Protein AF-A0A958BC43-F1 (afdb_monomer_lite)

Sequence (294 aa):
MRIREICFQDFRSFRGRQVVSFVDPTTGDVRPVSVIVGSDDAAKRTVLEAIDALLSYAIDPRHPRPLVEEAHDAGWIQMGLELTPADLEQFHRMAGALAERPRTRVLRIEVGRRGVAPLSPVQEWSTLLSCLAPGAGEGEYFTNAGALSSQLYTAVARMRRGADLHGGLLYFPGARHHALTGTDPDEVERDWIVRATVAAEAAAALEHSGTSLAGLRLLHEPALAARPGAVIAIEDPAIFELPDRDAEAPALERLREIVREWDAQLIVAAHSAAVLPAFREEERIVLDRRDPAA

Foldseek 3Di:
DAWAKKWKDQADPDHHIDIFGQAQPVPRHGDQFAEEDEPDLVVLQLVLVLVVQLVVCLQPVPDGDVSLVSQQAGIKMKIKDKDALVQCVQLVVVVVDPDDRDHIFIEMRMGHACVHDDPPPDPPGRYQWYWHHYDDVDDHIDIDHHPCSVSSNVQQVVVLVPDDHAEAEEEERDPVVPPPDDDDLVPPRLGSYHYAYCPVVLLVCLQVPLDLCSLVVSVVSVVVSDAQAYEYEESDVSSQVRPDLVSNLVNVVVVVVVSVVSVYHYYYHDPDPSNVVSDDPSSYGYPPPPPPVD

Secondary structure (DSSP, 8-state):
-EEEEEEEEEETTEEEEEEEE-B-TTT-SBPSEEEEE-S-HHHHHHHHHHHHHHHHHHH-TTS--HHHHHHHHH-EEEEEEEE-HHHHHHHHHHHT--PPPPPPEEEEEEEEETTTS-S-SSSS--EEEEEEEPPTT--SPEEEE-HHHHHHHHHHHHHTTT------EEEE--GGGTTS-PPPGGG----SEEE----HHHHHHHHHH--THHHHHHHHTHHHH--TT-EEEES-GGGT--S-GGGHHHHHHHHHHHHHHTT-EEEEE---TTTGGGS-GGGEEETT---TT-

Radius of gyration: 19.13 Å; chains: 1; bounding box: 44×51×52 Å

Structure (mmCIF, N/CA/C/O backbone):
data_AF-A0A958BC43-F1
#
_entry.id   AF-A0A958BC43-F1
#
loop_
_atom_site.group_PDB
_atom_site.id
_atom_site.type_symbol
_atom_site.label_atom_id
_atom_site.label_alt_id
_atom_site.label_comp_id
_atom_site.label_asym_id
_atom_site.label_entity_id
_atom_site.label_seq_id
_atom_site.pdbx_PDB_ins_code
_atom_site.Cartn_x
_atom_site.Cartn_y
_atom_site.Cartn_z
_atom_site.occupancy
_atom_site.B_iso_or_equiv
_atom_site.auth_seq_id
_atom_site.auth_comp_id
_atom_site.auth_asym_id
_atom_site.auth_atom_id
_atom_site.pdbx_PDB_model_num
ATOM 1 N N . MET A 1 1 ? 5.202 9.731 -2.347 1.00 91.69 1 MET A N 1
ATOM 2 C CA . MET A 1 1 ? 4.397 8.933 -1.405 1.00 91.69 1 MET A CA 1
ATOM 3 C C . MET A 1 1 ? 5.051 7.569 -1.252 1.00 91.69 1 MET A C 1
ATOM 5 O O . MET A 1 1 ? 5.569 7.042 -2.234 1.00 91.69 1 MET A O 1
ATOM 9 N N . ARG A 1 2 ? 5.076 7.004 -0.042 1.00 96.12 2 ARG A N 1
ATOM 10 C CA . ARG A 1 2 ? 5.740 5.726 0.255 1.00 96.12 2 ARG A CA 1
ATOM 11 C C . ARG A 1 2 ? 4.964 4.907 1.283 1.00 96.12 2 ARG A C 1
ATOM 13 O O . ARG A 1 2 ? 4.510 5.453 2.281 1.00 96.12 2 ARG A O 1
ATOM 20 N N . ILE A 1 3 ? 4.851 3.600 1.086 1.00 97.75 3 ILE A N 1
ATOM 21 C CA . ILE A 1 3 ? 4.360 2.661 2.096 1.00 97.75 3 ILE A CA 1
ATOM 22 C C . ILE A 1 3 ? 5.540 2.253 2.977 1.00 97.75 3 ILE A C 1
ATOM 24 O O . ILE A 1 3 ? 6.502 1.665 2.484 1.00 97.75 3 ILE A O 1
ATOM 28 N N . ARG A 1 4 ? 5.472 2.564 4.275 1.00 96.94 4 ARG A N 1
ATOM 29 C CA . ARG A 1 4 ? 6.498 2.178 5.258 1.00 96.94 4 ARG A CA 1
ATOM 30 C C . ARG A 1 4 ? 6.262 0.781 5.797 1.00 96.94 4 ARG A C 1
ATOM 32 O O . ARG A 1 4 ? 7.174 -0.036 5.838 1.00 96.94 4 ARG A O 1
ATOM 39 N N . GLU A 1 5 ? 5.040 0.523 6.233 1.00 96.81 5 GLU A N 1
ATOM 40 C CA . GLU A 1 5 ? 4.681 -0.707 6.925 1.00 96.81 5 GLU A CA 1
ATOM 41 C C . GLU A 1 5 ? 3.198 -1.009 6.756 1.00 96.81 5 GLU A C 1
ATOM 43 O O . GLU A 1 5 ? 2.384 -0.092 6.608 1.00 96.81 5 GLU A O 1
ATOM 48 N N . ILE A 1 6 ? 2.855 -2.292 6.815 1.00 97.50 6 ILE A N 1
ATOM 49 C CA . ILE A 1 6 ? 1.480 -2.761 6.959 1.00 97.50 6 ILE A CA 1
ATOM 50 C C . ILE A 1 6 ? 1.439 -3.709 8.146 1.00 97.50 6 ILE A C 1
ATOM 52 O O . ILE A 1 6 ? 2.227 -4.648 8.239 1.00 97.50 6 ILE A O 1
ATOM 56 N N . CYS A 1 7 ? 0.532 -3.439 9.069 1.00 95.75 7 CYS A N 1
ATOM 57 C CA . CYS A 1 7 ? 0.313 -4.219 10.265 1.00 95.75 7 CYS A CA 1
ATOM 58 C C . CYS A 1 7 ? -1.027 -4.942 10.143 1.00 95.75 7 CYS A C 1
ATOM 60 O O . CYS A 1 7 ? -2.044 -4.321 9.840 1.00 95.75 7 CYS A O 1
ATOM 62 N N . PHE A 1 8 ? -1.014 -6.242 10.406 1.00 95.38 8 PHE A N 1
ATOM 63 C CA . PHE A 1 8 ? -2.190 -7.098 10.454 1.00 95.38 8 PHE A CA 1
ATOM 64 C C . PHE A 1 8 ? -2.362 -7.632 11.872 1.00 95.38 8 PHE A C 1
ATOM 66 O O . PHE A 1 8 ? -1.375 -7.956 12.537 1.00 95.38 8 PHE A O 1
ATOM 73 N N . GLN A 1 9 ? -3.606 -7.756 12.324 1.00 93.88 9 GLN A N 1
ATOM 74 C CA . GLN A 1 9 ? -3.941 -8.476 13.545 1.00 93.88 9 GLN A CA 1
ATOM 75 C C . GLN A 1 9 ? -5.157 -9.361 13.317 1.00 93.88 9 GLN A C 1
ATOM 77 O O . GLN A 1 9 ? -6.241 -8.870 13.002 1.00 93.88 9 GLN A O 1
ATOM 82 N N . ASP A 1 10 ? -4.932 -10.668 13.458 1.00 93.38 10 ASP A N 1
ATOM 83 C CA . ASP A 1 10 ? -5.948 -11.716 13.323 1.00 93.38 10 ASP A CA 1
ATOM 84 C C . ASP A 1 10 ? -6.773 -11.609 12.029 1.00 93.38 10 ASP A C 1
ATOM 86 O O . ASP A 1 10 ? -7.988 -11.799 12.013 1.00 93.38 10 ASP A O 1
ATOM 90 N N . PHE A 1 11 ? -6.090 -11.332 10.915 1.00 94.38 11 PHE A N 1
ATOM 91 C CA . PHE A 1 11 ? -6.695 -11.104 9.607 1.00 94.38 11 PHE A CA 1
ATOM 92 C C . PHE A 1 11 ? -6.173 -12.102 8.564 1.00 94.38 11 PHE A C 1
ATOM 94 O O . PHE A 1 11 ? -4.976 -12.156 8.281 1.00 94.38 11 PHE A O 1
ATOM 101 N N . ARG A 1 12 ? -7.078 -12.890 7.965 1.00 93.75 12 ARG A N 1
ATOM 102 C CA . ARG A 1 12 ? -6.760 -13.946 6.978 1.00 93.75 12 ARG A CA 1
ATOM 103 C C . ARG A 1 12 ? -5.616 -14.869 7.460 1.00 93.75 12 ARG A C 1
ATOM 105 O O . ARG A 1 12 ? -5.756 -15.507 8.506 1.00 93.75 12 ARG A O 1
ATOM 112 N N . SER A 1 13 ? -4.509 -14.961 6.712 1.00 90.00 13 SER A N 1
ATOM 113 C CA . SER A 1 13 ? -3.323 -15.768 7.060 1.00 90.00 13 SER A CA 1
ATOM 114 C C . SER A 1 13 ? -2.486 -15.183 8.207 1.00 90.00 13 SER A C 1
ATOM 116 O O . SER A 1 13 ? -1.655 -15.889 8.7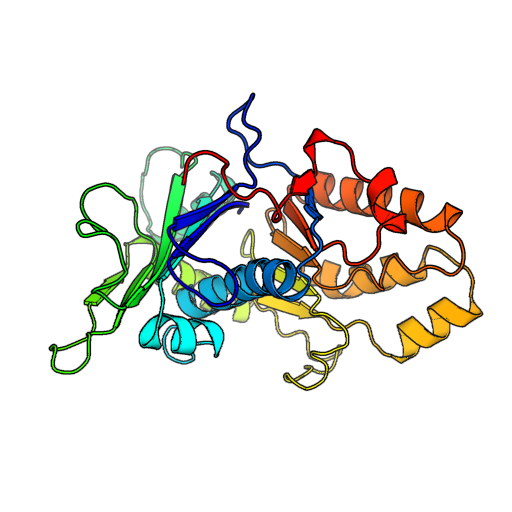78 1.00 90.00 13 SER A O 1
ATOM 118 N N . PHE A 1 14 ? -2.692 -13.917 8.578 1.00 92.19 14 PHE A N 1
ATOM 119 C CA . PHE A 1 14 ? -1.923 -13.243 9.621 1.00 92.19 14 PHE A CA 1
ATOM 120 C C . PHE A 1 14 ? -2.569 -13.468 10.994 1.00 92.19 14 PHE A C 1
ATOM 122 O O . PHE A 1 14 ? -3.609 -12.893 11.312 1.00 92.19 14 PHE A O 1
ATOM 129 N N . ARG A 1 15 ? -1.952 -14.330 11.813 1.00 90.06 15 ARG A N 1
ATOM 130 C CA . ARG A 1 15 ? -2.374 -14.623 13.195 1.00 90.06 15 ARG A CA 1
ATOM 131 C C . ARG A 1 15 ? -1.554 -13.829 14.200 1.00 90.06 15 ARG A C 1
ATOM 133 O O . ARG A 1 15 ? -0.332 -13.728 14.054 1.00 90.06 15 ARG A O 1
ATOM 140 N N . GLY A 1 16 ? -2.223 -13.305 15.227 1.00 90.06 16 GLY A N 1
ATOM 141 C CA . GLY A 1 16 ? -1.626 -12.330 16.130 1.00 90.06 16 GLY A CA 1
ATOM 142 C C . GLY A 1 16 ? -1.212 -11.062 15.383 1.00 90.06 16 GLY A C 1
ATOM 143 O O . GLY A 1 16 ? -1.630 -10.829 14.247 1.00 90.06 16 GLY A O 1
ATOM 144 N N . ARG A 1 17 ? -0.380 -10.237 16.021 1.00 90.81 17 ARG A N 1
ATOM 145 C CA . ARG A 1 17 ? 0.139 -9.013 15.408 1.00 90.81 17 ARG A CA 1
ATOM 146 C C . ARG A 1 17 ? 1.329 -9.333 14.505 1.00 90.81 17 ARG A C 1
ATOM 148 O O . ARG A 1 17 ? 2.357 -9.794 14.987 1.00 90.81 17 ARG A O 1
ATOM 155 N N . GLN A 1 18 ? 1.197 -9.038 13.218 1.00 93.12 18 GLN A N 1
ATOM 156 C CA . GLN A 1 18 ? 2.233 -9.232 12.203 1.00 93.12 18 GLN A CA 1
ATOM 157 C C . GLN A 1 18 ? 2.510 -7.911 11.487 1.00 93.12 18 GLN A C 1
ATOM 159 O O . GLN A 1 18 ? 1.575 -7.197 11.130 1.00 93.12 18 GLN A O 1
ATOM 164 N N . VAL A 1 19 ? 3.785 -7.585 11.264 1.00 94.56 19 VAL A N 1
ATOM 165 C CA . VAL A 1 19 ? 4.197 -6.342 10.594 1.00 94.56 19 VAL A CA 1
ATOM 166 C C . VAL A 1 19 ? 5.024 -6.667 9.358 1.00 94.56 19 VAL A C 1
ATOM 168 O O . VAL A 1 19 ? 6.087 -7.277 9.444 1.00 94.56 19 VAL A O 1
ATOM 171 N N . VAL A 1 20 ? 4.553 -6.203 8.206 1.00 96.81 20 VAL A N 1
ATOM 172 C CA . VAL A 1 20 ? 5.278 -6.228 6.937 1.00 96.81 20 VAL A CA 1
ATOM 173 C C . VAL A 1 20 ? 5.946 -4.868 6.759 1.00 96.81 20 VAL A C 1
ATOM 175 O O . VAL A 1 20 ? 5.270 -3.878 6.491 1.00 96.81 20 VAL A O 1
ATOM 178 N N . SER A 1 21 ? 7.266 -4.807 6.954 1.00 96.69 21 SER A N 1
ATOM 179 C CA . SER A 1 21 ? 8.038 -3.559 6.891 1.00 96.69 21 SER A CA 1
ATOM 180 C C . SER A 1 21 ? 8.803 -3.417 5.575 1.00 96.69 21 SER A C 1
ATOM 182 O O . SER A 1 21 ? 9.640 -4.253 5.224 1.00 96.69 21 SER A O 1
ATOM 184 N N . PHE A 1 22 ? 8.562 -2.303 4.887 1.00 97.62 22 PHE A N 1
ATOM 185 C CA . PHE A 1 22 ? 9.271 -1.872 3.680 1.00 97.62 22 PHE A CA 1
ATOM 186 C C . PHE A 1 22 ? 10.446 -0.940 3.997 1.00 97.62 22 PHE A C 1
ATOM 188 O O . PHE A 1 22 ? 11.036 -0.360 3.091 1.00 97.62 22 PHE A O 1
ATOM 195 N N . VAL A 1 23 ? 10.784 -0.774 5.275 1.00 96.56 23 VAL A N 1
ATOM 196 C CA . VAL A 1 23 ? 11.863 0.099 5.742 1.00 96.56 23 VAL A CA 1
ATOM 197 C C . VAL A 1 23 ? 13.180 -0.672 5.788 1.00 96.56 23 VAL A C 1
ATOM 199 O O . VAL A 1 23 ? 13.227 -1.804 6.279 1.00 96.56 23 VAL A O 1
ATOM 202 N N . ASP A 1 24 ? 14.255 -0.056 5.301 1.00 93.75 24 ASP A N 1
ATOM 203 C CA . ASP A 1 24 ? 15.613 -0.537 5.533 1.00 93.75 24 ASP A CA 1
ATOM 204 C C . ASP A 1 24 ? 15.947 -0.379 7.029 1.00 93.75 24 ASP A C 1
ATOM 206 O O . ASP A 1 24 ? 15.927 0.741 7.545 1.00 93.75 24 ASP A O 1
ATOM 210 N N . PRO A 1 25 ? 16.243 -1.468 7.761 1.00 90.50 25 PRO A N 1
ATOM 211 C CA . PRO A 1 25 ? 16.505 -1.395 9.198 1.00 90.50 25 PRO A CA 1
ATOM 212 C C . PRO A 1 25 ? 17.786 -0.622 9.545 1.00 90.50 25 PRO A C 1
ATOM 214 O O . PRO A 1 25 ? 17.945 -0.197 10.687 1.00 90.50 25 PRO A O 1
ATOM 217 N N . THR A 1 26 ? 18.697 -0.454 8.588 1.00 92.19 26 THR A N 1
ATOM 218 C CA . THR A 1 26 ? 19.980 0.232 8.764 1.00 92.19 26 THR A CA 1
ATOM 219 C C . THR A 1 26 ? 19.820 1.738 8.626 1.00 92.19 26 THR A C 1
ATOM 221 O O . THR A 1 26 ? 20.384 2.487 9.423 1.00 92.19 26 THR A O 1
ATOM 224 N N . THR A 1 27 ? 19.070 2.192 7.618 1.00 93.38 27 THR A N 1
ATOM 225 C CA . THR A 1 27 ? 18.923 3.630 7.332 1.00 93.38 27 THR A CA 1
ATOM 226 C C . THR A 1 27 ? 17.649 4.228 7.921 1.00 93.38 27 THR A C 1
ATOM 228 O O . THR A 1 27 ? 17.602 5.422 8.201 1.00 93.38 27 THR A O 1
ATOM 231 N N . GLY A 1 28 ? 16.617 3.412 8.148 1.00 92.25 28 GLY A N 1
ATOM 232 C CA . GLY A 1 28 ? 15.284 3.877 8.532 1.00 92.25 28 GLY A CA 1
ATOM 233 C C . GLY A 1 28 ? 14.459 4.431 7.363 1.00 92.25 28 GLY A C 1
ATOM 234 O O . GLY A 1 28 ? 13.303 4.829 7.569 1.00 92.25 28 GLY A O 1
ATOM 235 N N . ASP A 1 29 ? 15.005 4.415 6.146 1.00 94.88 29 ASP A N 1
ATOM 236 C CA . ASP A 1 29 ? 14.334 4.878 4.932 1.00 94.88 29 ASP A CA 1
ATOM 237 C C . ASP A 1 29 ? 13.474 3.777 4.313 1.00 94.88 29 ASP A C 1
ATOM 239 O O . ASP A 1 29 ? 13.726 2.583 4.482 1.00 94.88 29 ASP A O 1
ATOM 243 N N . VAL A 1 30 ? 12.450 4.168 3.558 1.00 96.50 30 VAL A N 1
ATOM 244 C CA . VAL A 1 30 ? 11.669 3.207 2.774 1.00 96.50 30 VAL A CA 1
ATOM 245 C C . VAL A 1 30 ? 12.509 2.691 1.613 1.00 96.50 30 VAL A C 1
ATOM 247 O O . VAL A 1 30 ? 13.054 3.477 0.836 1.00 96.50 30 VAL A O 1
ATOM 250 N N . ARG A 1 31 ? 12.569 1.367 1.456 1.00 96.62 31 ARG A N 1
ATOM 251 C CA . ARG A 1 31 ? 13.233 0.733 0.320 1.00 96.62 31 ARG A CA 1
ATOM 252 C C . ARG A 1 31 ? 12.544 1.166 -0.981 1.00 96.62 31 ARG A C 1
ATOM 254 O O . ARG A 1 31 ? 11.328 0.994 -1.100 1.00 96.62 31 ARG A O 1
ATOM 261 N N . PRO A 1 32 ? 13.287 1.665 -1.983 1.00 96.12 32 PRO A N 1
ATOM 262 C CA . PRO A 1 32 ? 12.701 2.036 -3.271 1.00 96.12 32 PRO A CA 1
ATOM 263 C C . PRO A 1 32 ? 12.157 0.816 -4.023 1.00 96.12 32 PRO A C 1
ATOM 265 O O . PRO A 1 32 ? 11.202 0.936 -4.782 1.00 96.12 32 PRO A O 1
ATOM 268 N N . VAL A 1 33 ? 12.737 -0.364 -3.790 1.00 95.81 33 VAL A N 1
ATOM 269 C CA . VAL A 1 33 ? 12.295 -1.636 -4.361 1.00 95.81 33 VAL A CA 1
ATOM 270 C C . VAL A 1 33 ? 12.160 -2.658 -3.245 1.00 95.81 33 VAL A C 1
ATOM 272 O O . VAL A 1 33 ? 13.031 -2.779 -2.385 1.00 95.81 33 VAL A O 1
ATOM 275 N N . SER A 1 34 ? 11.049 -3.382 -3.236 1.00 96.06 34 SER A N 1
ATOM 276 C CA . SER A 1 34 ? 10.798 -4.486 -2.320 1.00 96.06 34 SER A CA 1
ATOM 277 C C . SER A 1 34 ? 10.142 -5.644 -3.054 1.00 96.06 34 SER A C 1
ATOM 279 O O . SER A 1 34 ? 9.218 -5.449 -3.841 1.00 96.06 34 SER A O 1
ATOM 281 N N . VAL A 1 35 ? 10.587 -6.859 -2.753 1.00 93.75 35 VAL A N 1
ATOM 282 C CA . VAL A 1 35 ? 9.949 -8.096 -3.191 1.00 93.75 35 VAL A CA 1
ATOM 283 C C . VAL A 1 35 ? 9.487 -8.887 -1.976 1.00 93.75 35 VAL A C 1
ATOM 285 O O . VAL A 1 35 ? 10.261 -9.196 -1.075 1.00 93.75 35 VAL A O 1
ATOM 288 N N . ILE A 1 36 ? 8.204 -9.208 -1.938 1.00 94.25 36 ILE A N 1
ATOM 289 C CA . ILE A 1 36 ? 7.587 -10.036 -0.916 1.00 94.25 36 ILE A CA 1
ATOM 290 C C . ILE A 1 36 ? 7.738 -11.492 -1.348 1.00 94.25 36 ILE A C 1
ATOM 292 O O . ILE A 1 36 ? 7.304 -11.882 -2.432 1.00 94.25 36 ILE A O 1
ATOM 296 N N . VAL A 1 37 ? 8.358 -12.295 -0.491 1.00 91.56 37 VAL A N 1
ATOM 297 C CA . VAL A 1 37 ? 8.681 -13.700 -0.742 1.00 91.56 37 VAL A CA 1
ATOM 298 C C . VAL A 1 37 ? 8.115 -14.573 0.375 1.00 91.56 37 VAL A C 1
ATOM 300 O O . VAL A 1 37 ? 7.952 -14.133 1.514 1.00 91.56 37 VAL A O 1
ATOM 303 N N . GLY A 1 38 ? 7.816 -15.825 0.054 1.00 88.19 38 GLY A N 1
ATOM 304 C CA . GLY A 1 38 ? 7.214 -16.777 0.985 1.00 88.19 38 GLY A CA 1
ATOM 305 C C . GLY A 1 38 ? 6.396 -17.830 0.250 1.00 88.19 38 GLY A C 1
ATOM 306 O O . GLY A 1 38 ? 6.081 -17.669 -0.934 1.00 88.19 38 GLY A O 1
ATOM 307 N N . SER A 1 39 ? 6.080 -18.905 0.959 1.00 85.56 39 SER A N 1
ATOM 308 C CA . SER A 1 39 ? 5.295 -20.040 0.469 1.00 85.56 39 SER A CA 1
ATOM 309 C C . SER A 1 39 ? 3.787 -19.777 0.486 1.00 85.56 39 SER A C 1
ATOM 311 O O . SER A 1 39 ? 3.061 -20.393 -0.292 1.00 85.56 39 SER A O 1
ATOM 313 N N . ASP A 1 40 ? 3.307 -18.841 1.313 1.00 89.25 40 ASP A N 1
ATOM 314 C CA . ASP A 1 40 ? 1.897 -18.442 1.340 1.00 89.25 40 ASP A CA 1
ATOM 315 C C . ASP A 1 40 ? 1.592 -17.355 0.289 1.00 89.25 40 ASP A C 1
ATOM 3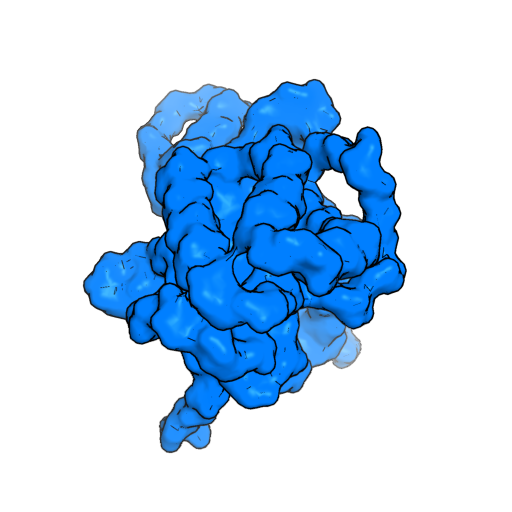17 O O . ASP A 1 40 ? 1.748 -16.149 0.508 1.00 89.25 40 ASP A O 1
ATOM 321 N N . ASP A 1 41 ? 1.126 -17.795 -0.881 1.00 86.31 41 ASP A N 1
ATOM 322 C CA . ASP A 1 41 ? 0.648 -16.919 -1.955 1.00 86.31 41 ASP A CA 1
ATOM 323 C C . ASP A 1 41 ? -0.540 -16.039 -1.545 1.00 86.31 41 ASP A C 1
ATOM 325 O O . ASP A 1 41 ? -0.653 -14.904 -2.013 1.00 86.31 41 ASP A O 1
ATOM 329 N N . ALA A 1 42 ? -1.414 -16.528 -0.661 1.00 88.56 42 ALA A N 1
ATOM 330 C CA . ALA A 1 42 ? 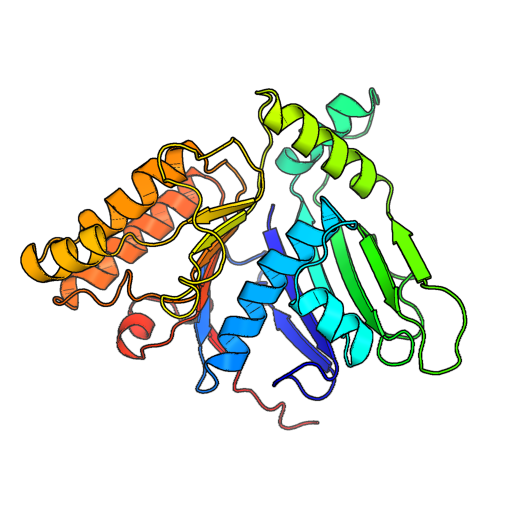-2.563 -15.765 -0.185 1.00 88.56 42 ALA A CA 1
ATOM 331 C C . ALA A 1 42 ? -2.131 -14.635 0.760 1.00 88.56 42 ALA A C 1
ATOM 333 O O . ALA A 1 42 ? -2.692 -13.536 0.696 1.00 88.56 42 ALA A O 1
ATOM 334 N N . ALA A 1 43 ? -1.108 -14.867 1.589 1.00 92.19 43 ALA A N 1
ATOM 335 C CA . ALA A 1 43 ? -0.517 -13.831 2.431 1.00 92.19 43 ALA A CA 1
ATOM 336 C C . ALA A 1 43 ? 0.132 -12.727 1.586 1.00 92.19 43 ALA A C 1
ATOM 338 O O . ALA A 1 43 ? -0.164 -11.553 1.804 1.00 92.19 43 ALA A O 1
ATOM 339 N N . LYS A 1 44 ? 0.942 -13.085 0.575 1.00 91.94 44 LYS A N 1
ATOM 340 C CA . LYS A 1 44 ? 1.563 -12.111 -0.348 1.00 91.94 44 LYS A CA 1
ATOM 341 C C . LYS A 1 44 ? 0.517 -11.247 -1.056 1.00 91.94 44 LYS A C 1
ATOM 343 O O . LYS A 1 44 ? 0.634 -10.023 -1.046 1.00 91.94 44 LYS A O 1
ATOM 348 N N . ARG A 1 45 ? -0.538 -11.876 -1.586 1.00 90.62 45 ARG A N 1
ATOM 349 C CA . ARG A 1 45 ? -1.687 -11.177 -2.183 1.00 90.62 45 ARG A CA 1
ATOM 350 C C . ARG A 1 45 ? -2.346 -10.220 -1.201 1.00 90.62 45 ARG A C 1
ATOM 352 O O . ARG A 1 45 ? -2.569 -9.062 -1.530 1.00 90.62 45 ARG A O 1
ATOM 359 N N . THR A 1 46 ? -2.615 -10.690 0.014 1.00 94.38 46 THR A N 1
ATOM 360 C CA . THR A 1 46 ? -3.295 -9.897 1.046 1.00 94.38 46 THR A CA 1
ATOM 361 C C . THR A 1 46 ? -2.521 -8.622 1.392 1.00 94.38 46 THR A C 1
ATOM 363 O O . THR A 1 46 ? -3.144 -7.597 1.653 1.00 94.38 46 THR A O 1
ATOM 366 N N . VAL A 1 47 ? -1.181 -8.636 1.340 1.00 96.44 47 VAL A N 1
ATOM 367 C CA . VAL A 1 47 ? -0.374 -7.415 1.525 1.00 96.44 47 VAL A CA 1
ATOM 368 C C . VAL A 1 47 ? -0.681 -6.368 0.454 1.00 96.44 47 VAL A C 1
ATOM 370 O O . VAL A 1 47 ? -0.894 -5.204 0.783 1.00 96.44 47 VAL A O 1
ATOM 373 N N . LEU A 1 48 ? -0.713 -6.760 -0.819 1.00 95.31 48 LEU A N 1
ATOM 374 C CA . LEU A 1 48 ? -0.928 -5.822 -1.924 1.00 95.31 48 LEU A CA 1
ATOM 375 C C . LEU A 1 48 ? -2.388 -5.377 -2.037 1.00 95.31 48 LEU A C 1
ATOM 377 O O . LEU A 1 48 ? -2.651 -4.194 -2.244 1.00 95.31 48 LEU A O 1
ATOM 381 N N . GLU A 1 49 ? -3.327 -6.293 -1.808 1.00 94.31 49 GLU A N 1
ATOM 382 C CA . GLU A 1 49 ? -4.755 -5.981 -1.728 1.00 94.31 49 GLU A CA 1
ATOM 383 C C . GLU A 1 49 ? -5.030 -4.983 -0.592 1.00 94.31 49 GLU A C 1
ATOM 385 O O . GLU A 1 49 ? -5.834 -4.068 -0.757 1.00 94.31 49 GLU A O 1
ATOM 390 N N . ALA A 1 50 ? -4.319 -5.089 0.540 1.00 97.00 50 ALA A N 1
ATOM 391 C CA . ALA A 1 50 ? -4.430 -4.125 1.632 1.00 97.00 50 ALA A CA 1
ATOM 392 C C . ALA A 1 50 ? -3.949 -2.722 1.227 1.00 97.00 50 ALA A C 1
ATOM 394 O O . ALA A 1 50 ? -4.588 -1.741 1.604 1.00 97.00 50 ALA A O 1
ATOM 395 N N . ILE A 1 51 ? -2.875 -2.599 0.434 1.00 97.25 51 ILE A N 1
ATOM 396 C CA . ILE A 1 51 ? -2.422 -1.297 -0.094 1.00 97.25 51 ILE A CA 1
ATOM 397 C C . ILE A 1 51 ? -3.530 -0.662 -0.937 1.00 97.25 51 ILE A C 1
ATOM 399 O O . ILE A 1 51 ? -3.898 0.492 -0.702 1.00 97.25 51 ILE A O 1
ATOM 403 N N . ASP A 1 52 ? -4.084 -1.419 -1.888 1.00 94.88 52 ASP A N 1
ATOM 404 C CA . ASP A 1 52 ? -5.151 -0.935 -2.766 1.00 94.88 52 ASP A CA 1
ATOM 405 C C . ASP A 1 52 ? -6.410 -0.544 -1.980 1.00 94.88 52 ASP A C 1
ATOM 407 O O . ASP A 1 52 ? -6.953 0.555 -2.137 1.00 94.88 52 ASP A O 1
ATOM 411 N N . ALA A 1 53 ? -6.856 -1.429 -1.092 1.00 95.44 53 ALA A N 1
ATOM 412 C CA . ALA A 1 53 ? -8.069 -1.257 -0.312 1.00 95.44 53 ALA A CA 1
ATOM 413 C C . ALA A 1 53 ? -7.984 -0.066 0.650 1.00 95.44 53 ALA A C 1
ATOM 415 O O . ALA A 1 53 ? -8.908 0.747 0.689 1.00 95.44 53 ALA A O 1
ATOM 416 N N . LEU A 1 54 ? -6.877 0.083 1.386 1.00 96.56 54 LEU A N 1
ATOM 417 C CA . LEU A 1 54 ? -6.709 1.165 2.359 1.00 96.56 54 LEU A CA 1
ATOM 418 C C . LEU A 1 54 ? -6.547 2.526 1.681 1.00 96.56 54 LEU A C 1
ATOM 420 O O . LEU A 1 54 ? -7.154 3.497 2.136 1.00 96.56 54 L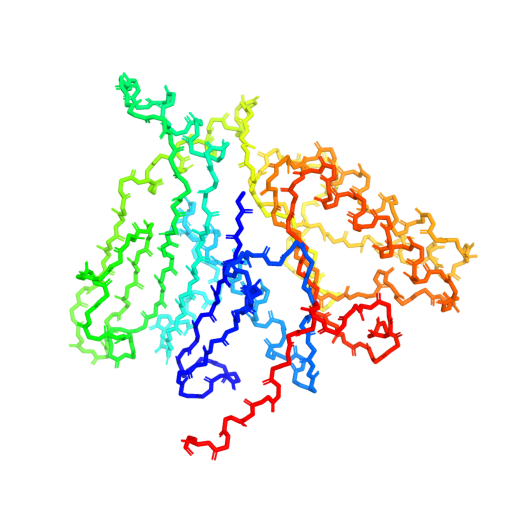EU A O 1
ATOM 424 N N . LEU A 1 55 ? -5.780 2.618 0.586 1.00 94.38 55 LEU A N 1
ATOM 425 C CA . LEU A 1 55 ? -5.688 3.868 -0.179 1.00 94.38 55 LEU A CA 1
ATOM 426 C C . LEU A 1 55 ? -7.038 4.234 -0.798 1.00 94.38 55 LEU A C 1
ATOM 428 O O . LEU A 1 55 ? -7.446 5.390 -0.711 1.00 94.38 55 LEU A O 1
ATOM 432 N N . SER A 1 56 ? -7.758 3.261 -1.366 1.00 93.00 56 SER A N 1
ATOM 433 C CA . SER A 1 56 ? -9.095 3.494 -1.931 1.00 93.00 56 SER A CA 1
ATOM 434 C C . SER A 1 56 ? -10.063 4.006 -0.873 1.00 93.00 56 SER A C 1
ATOM 436 O O . SER A 1 56 ? -10.752 4.997 -1.099 1.00 93.00 56 SER A O 1
ATOM 438 N N . TYR A 1 57 ? -10.058 3.384 0.305 1.00 92.75 57 TYR A N 1
ATOM 439 C CA . TYR A 1 57 ? -10.911 3.776 1.420 1.00 92.75 57 TYR A CA 1
ATOM 440 C C . TYR A 1 57 ? -10.556 5.159 1.978 1.00 92.75 57 TYR A C 1
ATOM 442 O O . TYR A 1 57 ? -11.444 5.923 2.341 1.00 92.75 57 TYR A O 1
ATOM 450 N N . ALA A 1 58 ? -9.271 5.530 1.993 1.00 91.56 58 ALA A N 1
ATOM 451 C CA . ALA A 1 58 ? -8.838 6.866 2.402 1.00 91.56 58 ALA A CA 1
ATOM 452 C C . ALA A 1 58 ? -9.326 7.985 1.466 1.00 91.56 58 ALA A C 1
ATOM 454 O O . ALA A 1 58 ? -9.472 9.127 1.911 1.00 91.56 58 ALA A O 1
ATOM 455 N N . ILE A 1 59 ? -9.571 7.670 0.191 1.00 89.50 59 ILE A N 1
ATOM 456 C CA . ILE A 1 59 ? -10.105 8.607 -0.805 1.00 89.50 59 ILE A CA 1
ATOM 457 C C . ILE A 1 59 ? -11.629 8.606 -0.759 1.00 89.50 59 ILE A C 1
ATOM 459 O O . ILE A 1 59 ? -12.234 9.671 -0.701 1.00 89.50 59 ILE A O 1
ATOM 463 N N . ASP A 1 60 ? -12.255 7.433 -0.795 1.00 88.56 60 ASP A N 1
ATOM 464 C CA . ASP A 1 60 ? -13.707 7.294 -0.852 1.00 88.56 60 ASP A CA 1
ATOM 465 C C . ASP A 1 60 ? -14.215 6.264 0.168 1.00 88.56 60 ASP A C 1
ATOM 467 O O . ASP A 1 60 ? -14.464 5.103 -0.170 1.00 88.56 60 ASP A O 1
ATOM 471 N N . PRO A 1 61 ? -14.427 6.688 1.429 1.00 88.69 61 PRO A N 1
ATOM 472 C CA . PRO A 1 61 ? -14.932 5.805 2.476 1.00 88.69 61 PRO A CA 1
ATOM 473 C C . PRO A 1 61 ? -16.343 5.256 2.217 1.00 88.69 61 PRO A C 1
ATOM 475 O O . PRO A 1 61 ? -16.792 4.369 2.936 1.00 88.69 61 PRO A O 1
ATOM 478 N N . ARG A 1 62 ? -17.085 5.796 1.236 1.00 88.00 62 ARG A N 1
ATOM 479 C CA . ARG A 1 62 ? -18.469 5.380 0.946 1.00 88.00 62 ARG A CA 1
ATOM 480 C C . ARG A 1 62 ? -18.538 4.091 0.135 1.00 88.00 62 ARG A C 1
ATOM 482 O O . ARG A 1 62 ? -19.588 3.457 0.115 1.00 88.00 62 ARG A O 1
ATOM 489 N N . HIS A 1 63 ? -17.439 3.720 -0.515 1.00 88.12 63 HIS A N 1
ATOM 490 C CA . HIS A 1 63 ? -17.341 2.530 -1.351 1.00 88.12 63 HIS A CA 1
ATOM 491 C C . HIS A 1 63 ? -16.147 1.677 -0.888 1.00 88.12 63 HIS A C 1
ATOM 493 O O . HIS A 1 63 ? -15.136 1.595 -1.596 1.00 88.12 63 HIS A O 1
ATOM 499 N N . PRO A 1 64 ? -16.214 1.084 0.323 1.00 89.81 64 PRO A N 1
ATOM 500 C CA . PRO A 1 64 ? -15.146 0.231 0.826 1.00 89.81 64 PRO A CA 1
ATOM 501 C C . PRO A 1 64 ? -14.902 -0.951 -0.116 1.00 89.81 64 PRO A C 1
ATOM 503 O O . PRO A 1 64 ? -15.821 -1.505 -0.717 1.00 89.81 64 PRO A O 1
ATOM 506 N N . ARG A 1 65 ? -13.633 -1.344 -0.252 1.00 90.62 65 ARG A N 1
ATOM 507 C CA . ARG A 1 65 ? -13.272 -2.595 -0.931 1.00 90.62 65 ARG A CA 1
ATOM 508 C C . ARG A 1 65 ? -13.597 -3.786 -0.015 1.00 90.62 65 ARG A C 1
ATOM 510 O O . ARG A 1 65 ? -13.514 -3.611 1.201 1.00 90.62 65 ARG A O 1
ATOM 517 N N . PRO A 1 66 ? -13.853 -4.991 -0.561 1.00 93.94 66 PRO A N 1
ATOM 518 C CA . PRO A 1 66 ? -14.191 -6.175 0.237 1.00 93.94 66 PRO A CA 1
ATOM 519 C C . PRO A 1 66 ? -13.231 -6.443 1.406 1.00 93.94 66 PRO A C 1
ATOM 521 O O . PRO A 1 66 ? -13.670 -6.725 2.514 1.00 93.94 66 PRO A O 1
ATOM 524 N N . LEU A 1 67 ? -11.923 -6.236 1.213 1.00 94.75 67 LEU A N 1
ATOM 525 C CA . LEU A 1 67 ? -10.922 -6.396 2.273 1.00 94.75 67 LEU A CA 1
ATOM 526 C C . LEU A 1 67 ? -11.163 -5.485 3.495 1.00 94.75 67 LEU A C 1
ATOM 528 O O . LEU A 1 67 ? -10.880 -5.891 4.621 1.00 94.75 67 LEU A O 1
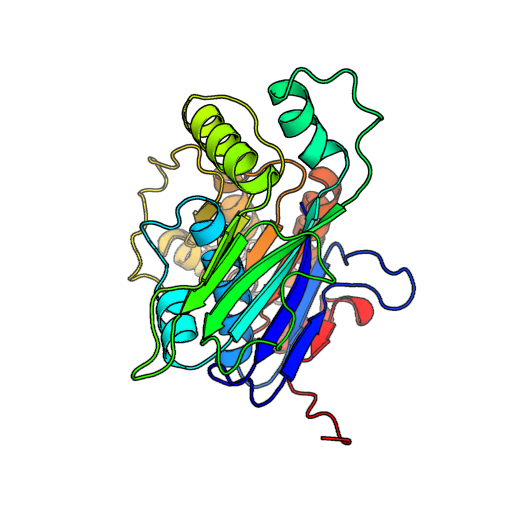ATOM 532 N N . VAL A 1 68 ? -11.695 -4.271 3.304 1.00 95.56 68 VAL A N 1
ATOM 533 C CA . VAL A 1 68 ? -12.056 -3.362 4.410 1.00 95.56 68 VAL A CA 1
ATOM 534 C C . VAL A 1 68 ? -13.265 -3.895 5.176 1.00 95.56 68 VAL A C 1
ATOM 536 O O . VAL A 1 68 ? -13.279 -3.843 6.403 1.00 95.56 68 VAL A O 1
ATOM 539 N N . GLU A 1 69 ? -14.258 -4.433 4.468 1.00 94.19 69 GLU A N 1
ATOM 540 C CA . GLU A 1 69 ? -15.443 -5.049 5.076 1.00 94.19 69 GLU A CA 1
ATOM 541 C C . GLU A 1 69 ? -15.051 -6.294 5.886 1.00 94.19 69 GLU A C 1
ATOM 543 O O . GLU A 1 69 ? -15.405 -6.406 7.057 1.00 94.19 69 GLU A O 1
ATOM 548 N N . GLU A 1 70 ? -14.203 -7.162 5.325 1.00 95.31 70 GLU A N 1
ATOM 549 C CA . GLU A 1 70 ? -13.641 -8.312 6.044 1.00 95.31 70 GLU A CA 1
ATOM 550 C C . GLU A 1 70 ? -12.890 -7.884 7.317 1.00 95.31 70 GLU A C 1
ATOM 552 O O . GLU A 1 70 ? -12.966 -8.548 8.357 1.00 95.31 70 GLU A O 1
ATOM 557 N N . ALA A 1 71 ? -12.140 -6.777 7.250 1.00 95.19 71 ALA A N 1
ATOM 558 C CA . ALA A 1 71 ? -11.419 -6.256 8.404 1.00 95.19 71 ALA A CA 1
ATOM 559 C C . ALA A 1 71 ? -12.392 -5.768 9.485 1.00 95.19 71 ALA A C 1
ATOM 561 O O . ALA A 1 71 ? -12.195 -6.084 10.656 1.00 95.19 71 ALA A O 1
ATOM 562 N N . HIS A 1 72 ? -13.455 -5.050 9.113 1.00 94.06 72 HIS A N 1
ATOM 563 C CA . HIS A 1 72 ? -14.507 -4.633 10.046 1.00 94.06 72 HIS A CA 1
ATOM 564 C C . HIS A 1 72 ? -15.157 -5.820 10.771 1.00 94.06 72 HIS A C 1
ATOM 566 O O . HIS A 1 72 ? -15.430 -5.726 11.970 1.00 94.06 72 HIS A O 1
ATOM 572 N N . ASP A 1 73 ? -15.341 -6.945 10.081 1.00 92.31 73 ASP A N 1
ATOM 573 C CA . ASP A 1 73 ? -15.984 -8.125 10.656 1.00 92.31 73 ASP A CA 1
ATOM 574 C C . ASP A 1 73 ? -15.086 -8.872 11.656 1.00 92.31 73 ASP A C 1
ATOM 576 O O . ASP A 1 73 ? -15.535 -9.289 12.737 1.00 92.31 73 ASP A O 1
ATOM 580 N N . ALA A 1 74 ? -13.810 -9.063 11.307 1.00 89.62 74 ALA A N 1
ATOM 581 C CA . ALA A 1 74 ? -12.998 -10.090 11.960 1.00 89.62 74 ALA A CA 1
ATOM 582 C C . ALA A 1 74 ? -11.598 -9.665 12.413 1.00 89.62 74 ALA A C 1
ATOM 584 O O . ALA A 1 74 ? -11.050 -10.332 13.288 1.00 89.62 74 ALA A O 1
ATOM 585 N N . GLY A 1 75 ? -11.014 -8.600 11.866 1.00 93.25 75 GLY A N 1
ATOM 586 C CA . GLY A 1 75 ? -9.588 -8.332 12.051 1.00 93.25 75 GLY A CA 1
ATOM 587 C C . GLY A 1 75 ? -9.245 -6.865 12.240 1.00 93.25 75 GLY A C 1
ATOM 588 O O . GLY A 1 75 ? -10.091 -6.017 12.517 1.00 93.25 75 GLY A O 1
ATOM 589 N N . TRP A 1 76 ? -7.963 -6.559 12.109 1.00 94.75 76 TRP A N 1
ATOM 590 C CA . TRP A 1 76 ? -7.483 -5.187 12.040 1.00 94.75 76 TRP A CA 1
ATOM 591 C C . TRP A 1 76 ? -6.305 -5.083 11.085 1.00 94.75 76 TRP A C 1
ATOM 593 O O . TRP A 1 76 ? -5.438 -5.961 11.036 1.00 94.75 76 TRP A O 1
ATOM 603 N N . ILE A 1 77 ? -6.307 -4.002 10.313 1.00 96.56 77 ILE A N 1
ATOM 604 C CA . ILE A 1 77 ? -5.295 -3.699 9.316 1.00 96.56 77 ILE A CA 1
ATOM 605 C C . ILE A 1 77 ? -4.937 -2.227 9.445 1.00 96.56 77 ILE A C 1
ATOM 607 O O . ILE A 1 77 ? -5.805 -1.352 9.477 1.00 96.56 77 ILE A O 1
ATOM 611 N N . GLN A 1 78 ? -3.644 -1.948 9.479 1.00 95.81 78 GLN A N 1
ATOM 612 C CA . GLN A 1 78 ? -3.117 -0.598 9.475 1.00 95.81 78 GLN A CA 1
ATOM 613 C C . GLN A 1 78 ? -1.991 -0.478 8.463 1.00 95.81 78 GLN A C 1
ATOM 615 O O . GLN A 1 78 ? -1.131 -1.345 8.382 1.00 95.81 78 GLN A O 1
ATOM 620 N N . MET A 1 79 ? -1.940 0.643 7.757 1.00 97.12 79 MET A N 1
ATOM 621 C CA . MET A 1 79 ? -0.840 0.991 6.872 1.00 97.12 79 MET A CA 1
ATOM 622 C C . MET A 1 79 ? -0.220 2.326 7.275 1.00 97.12 79 MET A C 1
ATOM 624 O O . MET A 1 79 ? -0.921 3.324 7.463 1.00 97.12 79 MET A O 1
ATOM 628 N N . GLY A 1 80 ? 1.108 2.338 7.382 1.00 95.50 80 GLY A N 1
ATOM 629 C CA . GLY A 1 80 ? 1.920 3.537 7.547 1.00 95.50 80 GLY A CA 1
ATOM 630 C C . GLY A 1 80 ? 2.306 4.123 6.190 1.00 95.50 80 GLY A C 1
ATOM 631 O O . GLY A 1 80 ? 3.062 3.513 5.436 1.00 95.50 80 GLY A O 1
ATOM 632 N N . LEU A 1 81 ? 1.810 5.321 5.900 1.00 94.94 81 LEU A N 1
ATOM 633 C CA . LEU A 1 81 ? 2.037 6.078 4.676 1.00 94.94 81 LEU A CA 1
ATOM 634 C C . LEU A 1 81 ? 2.989 7.244 4.943 1.00 94.94 81 LEU A C 1
ATOM 636 O O . LEU A 1 81 ? 2.654 8.178 5.664 1.00 94.94 81 LEU A O 1
ATOM 640 N N . GLU A 1 82 ? 4.165 7.226 4.340 1.00 94.25 82 GLU A N 1
ATOM 641 C CA . GLU A 1 82 ? 5.085 8.353 4.353 1.00 94.25 82 GLU A CA 1
ATOM 642 C C . GLU A 1 82 ? 4.820 9.307 3.186 1.00 94.25 82 GLU A C 1
ATOM 644 O O . GLU A 1 82 ? 4.757 8.917 2.016 1.00 94.25 82 GLU A O 1
ATOM 649 N N . LEU A 1 83 ? 4.673 10.583 3.533 1.00 90.75 83 LEU A N 1
ATOM 650 C CA . LEU A 1 83 ? 4.515 11.694 2.609 1.00 90.75 83 LEU A CA 1
ATOM 651 C C . LEU A 1 83 ? 5.766 12.566 2.666 1.00 90.75 83 LEU A C 1
ATOM 653 O O . LEU A 1 83 ? 6.101 13.113 3.721 1.00 90.75 83 LEU A O 1
ATOM 657 N N . THR A 1 84 ? 6.443 12.697 1.531 1.00 88.62 84 THR A N 1
ATOM 658 C CA . THR A 1 84 ? 7.611 13.558 1.350 1.00 88.62 84 THR A CA 1
ATOM 659 C C . THR A 1 84 ? 7.184 15.030 1.267 1.00 88.62 84 THR A C 1
ATOM 661 O O . THR A 1 84 ? 5.999 15.338 1.092 1.00 88.62 84 THR A O 1
ATOM 664 N N . PRO A 1 85 ? 8.124 15.987 1.350 1.00 86.75 85 PRO A N 1
ATOM 665 C CA . PRO A 1 85 ? 7.809 17.395 1.132 1.00 86.75 85 PRO A CA 1
ATOM 666 C C . PRO A 1 85 ? 7.096 17.667 -0.201 1.00 86.75 85 PRO A C 1
ATOM 668 O O . PRO A 1 85 ? 6.190 18.496 -0.227 1.00 86.75 85 PRO A O 1
ATOM 671 N N . ALA A 1 86 ? 7.448 16.939 -1.269 1.00 85.56 86 ALA A N 1
ATOM 672 C CA . ALA A 1 86 ? 6.818 17.065 -2.585 1.00 85.56 86 ALA A CA 1
ATOM 673 C C . ALA A 1 86 ? 5.346 16.616 -2.573 1.00 85.56 86 ALA A C 1
ATOM 675 O O . ALA A 1 86 ? 4.490 17.297 -3.138 1.00 85.56 86 ALA A O 1
ATOM 676 N N . ASP A 1 87 ? 5.030 15.529 -1.856 1.00 84.81 87 ASP A N 1
ATOM 677 C CA . ASP A 1 87 ? 3.642 15.095 -1.640 1.00 84.81 87 ASP A CA 1
ATOM 678 C C . ASP A 1 87 ? 2.843 16.169 -0.885 1.00 84.81 87 ASP A C 1
ATOM 680 O O . ASP A 1 87 ? 1.687 16.458 -1.190 1.00 84.81 87 ASP A O 1
ATOM 684 N N . LEU A 1 88 ? 3.477 16.783 0.117 1.00 83.25 88 LEU A N 1
ATOM 685 C CA . LEU A 1 88 ? 2.833 17.732 1.017 1.00 83.25 88 LEU A CA 1
ATOM 686 C C . LEU A 1 88 ? 2.686 19.137 0.436 1.00 83.25 88 LEU A C 1
ATOM 688 O O . LEU A 1 88 ? 1.803 19.882 0.863 1.00 83.25 88 LEU A O 1
ATOM 692 N N . GLU A 1 89 ? 3.529 19.533 -0.511 1.00 82.25 89 GLU A N 1
ATOM 693 C CA . GLU A 1 89 ? 3.528 20.879 -1.086 1.00 82.25 89 GLU A CA 1
ATOM 694 C C . GLU A 1 89 ? 2.185 21.227 -1.742 1.00 82.25 89 GLU A C 1
ATOM 696 O O . GLU A 1 89 ? 1.686 22.346 -1.604 1.00 82.25 89 GLU A O 1
ATOM 701 N N . GLN A 1 90 ? 1.549 20.265 -2.412 1.00 74.75 90 GLN A N 1
ATOM 702 C CA . GLN A 1 90 ? 0.231 20.456 -3.023 1.00 74.75 90 GLN A CA 1
ATOM 703 C C . GLN A 1 90 ? -0.865 20.695 -1.978 1.00 74.75 90 GLN A C 1
ATOM 705 O O . GLN A 1 90 ? -1.699 21.586 -2.157 1.00 74.75 90 GLN A O 1
ATOM 710 N N . PHE A 1 91 ? -0.818 19.979 -0.853 1.00 75.44 91 PHE A N 1
ATOM 711 C CA . PHE A 1 91 ? -1.742 20.172 0.265 1.00 75.44 91 PHE A CA 1
ATOM 712 C C . PHE A 1 91 ? -1.550 21.539 0.943 1.00 75.44 91 PHE A C 1
ATOM 714 O O . PHE A 1 91 ? -2.524 22.238 1.227 1.00 75.44 91 PHE A O 1
ATOM 721 N N . HIS A 1 92 ? -0.300 21.985 1.115 1.00 73.62 92 HIS A N 1
ATOM 722 C CA . HIS A 1 92 ? 0.002 23.308 1.676 1.00 73.62 92 HIS A CA 1
ATOM 723 C C . HIS A 1 92 ? -0.455 24.449 0.765 1.00 73.62 92 HIS A C 1
ATOM 725 O O . HIS A 1 92 ? -1.056 25.411 1.248 1.00 73.62 92 HIS A O 1
ATOM 731 N N . ARG A 1 93 ? -0.250 24.323 -0.556 1.00 71.81 93 ARG A N 1
ATOM 732 C CA . ARG A 1 93 ? -0.758 25.294 -1.541 1.00 71.81 93 ARG A CA 1
ATOM 733 C C . ARG A 1 93 ? -2.276 25.463 -1.457 1.00 71.81 93 ARG A C 1
ATOM 735 O O . ARG A 1 93 ? -2.776 26.561 -1.676 1.00 71.81 93 ARG A O 1
ATOM 742 N N . MET A 1 94 ? -3.009 24.401 -1.125 1.00 67.94 94 MET A N 1
ATOM 743 C CA . MET A 1 94 ? -4.465 24.446 -0.958 1.00 67.94 94 MET A CA 1
ATOM 744 C C . MET A 1 94 ? -4.905 25.113 0.346 1.00 67.94 94 MET A C 1
ATOM 746 O O . MET A 1 94 ? -5.941 25.771 0.365 1.00 67.94 94 MET A O 1
ATOM 750 N N . ALA A 1 95 ? -4.129 24.964 1.419 1.00 65.81 95 ALA A N 1
ATOM 751 C CA . ALA A 1 95 ? -4.453 25.517 2.732 1.00 65.81 95 ALA A CA 1
ATOM 752 C C . ALA A 1 95 ? -4.170 27.028 2.864 1.00 65.81 95 ALA A C 1
ATOM 754 O O . ALA A 1 95 ? -4.482 27.611 3.899 1.00 65.81 95 ALA A O 1
ATOM 755 N N . GLY A 1 96 ? -3.574 27.670 1.848 1.00 59.06 96 GLY A N 1
ATOM 756 C CA . GLY A 1 96 ? -3.292 29.113 1.843 1.00 59.06 96 GLY A CA 1
ATOM 757 C C . GLY A 1 96 ? -2.313 29.574 2.932 1.00 59.06 96 GLY A C 1
ATOM 758 O O . GLY A 1 96 ? -2.243 30.764 3.234 1.00 59.06 96 GLY A O 1
ATOM 759 N N . ALA A 1 97 ? -1.581 28.649 3.556 1.00 55.88 97 ALA A N 1
ATOM 760 C CA . ALA A 1 97 ? -0.801 28.930 4.750 1.00 55.88 97 ALA A CA 1
ATOM 761 C C . ALA A 1 97 ? 0.612 29.447 4.424 1.00 55.88 97 ALA A C 1
ATOM 763 O O . ALA A 1 97 ? 1.335 28.850 3.628 1.00 55.88 97 ALA A O 1
ATOM 764 N N . LEU A 1 98 ? 1.039 30.489 5.149 1.00 47.50 98 LEU A N 1
ATOM 765 C CA . LEU A 1 98 ? 2.437 30.907 5.380 1.00 47.50 98 LEU A CA 1
ATOM 766 C C . LEU A 1 98 ? 3.210 29.854 6.214 1.00 47.50 98 LEU A C 1
ATOM 768 O O . LEU A 1 98 ? 3.903 30.182 7.175 1.00 47.50 98 LEU A O 1
ATOM 772 N N . ALA A 1 99 ? 3.011 28.570 5.921 1.00 55.25 99 ALA A N 1
ATOM 773 C CA . ALA A 1 99 ? 3.503 27.477 6.743 1.00 55.25 99 ALA A CA 1
ATOM 774 C C . ALA A 1 99 ? 5.002 27.239 6.528 1.00 55.25 99 ALA A C 1
ATOM 776 O O . ALA A 1 99 ? 5.535 27.428 5.433 1.00 55.25 99 ALA A O 1
ATOM 777 N N . GLU A 1 100 ? 5.669 26.791 7.594 1.00 61.19 100 GLU A N 1
ATOM 778 C CA . GLU A 1 100 ? 7.021 26.236 7.542 1.00 61.19 100 GLU A CA 1
ATOM 779 C C . GLU A 1 100 ? 7.149 25.223 6.394 1.00 61.19 100 GLU A C 1
ATOM 781 O O . GLU A 1 100 ? 6.187 24.531 6.055 1.00 61.19 100 GLU A O 1
ATOM 786 N N . ARG A 1 101 ? 8.344 25.120 5.793 1.00 67.25 101 ARG A N 1
ATOM 787 C CA . ARG A 1 101 ? 8.586 24.160 4.706 1.00 67.25 101 ARG A CA 1
ATOM 788 C C . ARG A 1 101 ? 8.108 22.761 5.125 1.00 67.25 101 ARG A C 1
ATOM 790 O O . ARG A 1 101 ? 8.509 22.307 6.203 1.00 67.25 101 ARG A O 1
ATOM 797 N N . PRO A 1 102 ? 7.301 22.073 4.293 1.00 73.50 102 PRO A N 1
ATOM 798 C CA . PRO A 1 102 ? 6.803 20.749 4.626 1.00 73.50 102 PRO A CA 1
ATOM 799 C C . PRO A 1 102 ? 7.970 19.810 4.921 1.00 73.50 102 PRO A C 1
ATOM 801 O O . PRO A 1 102 ? 8.936 19.740 4.164 1.00 73.50 102 PRO A O 1
ATOM 804 N N . ARG A 1 103 ? 7.882 19.100 6.043 1.00 81.25 103 ARG A N 1
ATOM 805 C CA . ARG A 1 103 ? 8.800 18.014 6.404 1.00 81.25 103 ARG A CA 1
ATOM 806 C C . ARG A 1 103 ? 8.122 16.686 6.125 1.00 81.25 103 ARG A C 1
ATOM 808 O O . ARG A 1 103 ? 6.897 16.624 6.170 1.00 81.25 103 ARG A O 1
ATOM 815 N N . THR A 1 104 ? 8.910 15.642 5.894 1.00 84.94 104 THR A N 1
ATOM 816 C CA . THR A 1 104 ? 8.396 14.276 5.769 1.00 84.94 104 THR A CA 1
ATOM 817 C C . THR A 1 104 ? 7.499 13.927 6.958 1.00 84.94 104 THR A C 1
ATOM 819 O O . THR A 1 104 ? 7.856 14.196 8.109 1.00 84.94 104 THR A O 1
ATOM 822 N N . ARG A 1 105 ? 6.321 13.354 6.690 1.00 88.00 105 ARG A N 1
ATOM 823 C CA . ARG A 1 105 ? 5.375 12.903 7.725 1.00 88.00 105 ARG A CA 1
ATOM 824 C C . ARG A 1 105 ? 4.964 11.468 7.460 1.00 88.00 105 ARG A C 1
ATOM 826 O O . ARG A 1 105 ? 4.710 11.107 6.318 1.00 88.00 105 ARG A O 1
ATOM 833 N N . VAL A 1 106 ? 4.822 10.690 8.526 1.00 89.75 106 VAL A N 1
ATOM 834 C CA . VAL A 1 106 ? 4.223 9.356 8.467 1.00 89.75 106 VAL A CA 1
ATOM 835 C C . VAL A 1 106 ? 2.793 9.461 8.964 1.00 89.75 106 VAL A C 1
ATOM 837 O O . VAL A 1 106 ? 2.559 9.915 10.083 1.00 89.75 106 VAL A O 1
ATOM 840 N N . LEU A 1 107 ? 1.835 9.077 8.134 1.00 90.38 107 LEU A N 1
ATOM 841 C CA . LEU A 1 107 ? 0.427 9.034 8.479 1.00 90.38 107 LEU A CA 1
ATOM 842 C C . LEU A 1 107 ? -0.084 7.603 8.509 1.00 90.38 107 LEU A C 1
ATOM 844 O O . LEU A 1 107 ? 0.440 6.747 7.806 1.00 90.38 107 LEU A O 1
ATOM 848 N N . ARG A 1 108 ? -1.130 7.345 9.289 1.00 91.62 108 ARG A N 1
ATOM 849 C CA . ARG A 1 108 ? -1.735 6.011 9.377 1.00 91.62 108 ARG A CA 1
ATOM 850 C C . ARG A 1 108 ? -3.127 5.961 8.768 1.00 91.62 108 ARG A C 1
ATOM 852 O O . ARG A 1 108 ? -3.941 6.848 9.025 1.00 91.62 108 ARG A O 1
ATOM 859 N N . ILE A 1 109 ? -3.378 4.924 7.974 1.00 93.56 109 ILE A N 1
ATOM 860 C CA . ILE A 1 109 ? -4.722 4.494 7.580 1.00 93.56 109 ILE A CA 1
ATOM 861 C C . ILE A 1 109 ? -4.997 3.198 8.331 1.00 93.56 109 ILE A C 1
ATOM 863 O O . ILE A 1 109 ? -4.214 2.260 8.204 1.00 93.56 109 ILE A O 1
ATOM 867 N N . GLU A 1 110 ? -6.068 3.139 9.111 1.00 93.19 110 GLU A N 1
ATOM 868 C CA . GLU A 1 110 ? -6.442 1.941 9.858 1.00 93.19 110 GLU A CA 1
ATOM 869 C C . GLU A 1 110 ? -7.928 1.620 9.728 1.00 93.19 110 GLU A C 1
ATOM 871 O O . GLU A 1 110 ? -8.788 2.504 9.765 1.00 93.19 110 GLU A O 1
ATOM 876 N N . VAL A 1 111 ? -8.209 0.329 9.581 1.00 94.94 111 VAL A N 1
ATOM 877 C CA . VAL A 1 111 ? -9.558 -0.230 9.523 1.00 94.94 111 VAL A CA 1
ATOM 878 C C . VAL A 1 111 ? -9.602 -1.531 10.311 1.00 94.94 111 VAL A C 1
ATOM 880 O O . VAL A 1 111 ? -8.610 -2.259 10.381 1.00 94.94 111 VAL A O 1
ATOM 883 N N . GLY A 1 112 ? -10.735 -1.845 10.926 1.00 94.12 112 GLY A N 1
ATOM 884 C CA . GLY A 1 112 ? -10.879 -3.120 11.620 1.00 94.12 112 GLY A CA 1
ATOM 885 C C . GLY A 1 112 ? -11.987 -3.143 12.650 1.00 94.12 112 GLY A C 1
ATOM 886 O O . GLY A 1 112 ? -12.848 -2.271 12.676 1.00 94.12 112 GLY A O 1
ATOM 887 N N . ARG A 1 113 ? -11.935 -4.122 13.545 1.00 91.56 113 ARG A N 1
ATOM 888 C CA . ARG A 1 113 ? -12.856 -4.267 14.671 1.00 91.56 113 ARG A CA 1
ATOM 889 C C . ARG A 1 113 ? -12.275 -3.664 15.951 1.00 91.56 113 ARG A C 1
ATOM 891 O O . ARG A 1 113 ? -11.133 -3.945 16.312 1.00 91.56 113 ARG A O 1
ATOM 898 N N . ARG A 1 114 ? -13.071 -2.888 16.700 1.00 86.94 114 ARG A N 1
ATOM 899 C CA . ARG A 1 114 ? -12.632 -2.160 17.916 1.00 86.94 114 ARG A CA 1
ATOM 900 C C . ARG A 1 114 ? -12.036 -3.058 19.011 1.00 86.94 114 ARG A C 1
ATOM 902 O O . ARG A 1 114 ? -11.125 -2.630 19.703 1.00 86.94 114 ARG A O 1
ATOM 909 N N . GLY A 1 115 ? -12.524 -4.292 19.151 1.00 83.69 115 GLY A N 1
ATOM 910 C CA . GLY A 1 115 ? -11.999 -5.272 20.116 1.00 83.69 115 GLY A CA 1
ATOM 911 C C . GLY A 1 115 ? -10.722 -6.000 19.675 1.00 83.69 115 GLY A C 1
ATOM 912 O O . GLY A 1 115 ? -10.139 -6.723 20.476 1.00 83.69 115 GLY A O 1
ATOM 913 N N . VAL A 1 116 ? -10.310 -5.833 18.415 1.00 86.06 116 VAL A N 1
ATOM 914 C CA . VAL A 1 116 ? -9.064 -6.391 17.862 1.00 86.06 116 VAL A CA 1
ATOM 915 C C . VAL A 1 116 ? -7.999 -5.300 17.778 1.00 86.06 116 VAL A C 1
ATOM 917 O O . VAL A 1 116 ? -6.843 -5.545 18.108 1.00 86.06 116 VAL A O 1
ATOM 920 N N . ALA A 1 117 ? -8.390 -4.089 17.378 1.00 80.81 117 ALA A N 1
ATOM 921 C CA . ALA A 1 117 ? -7.493 -2.946 17.292 1.00 80.81 117 ALA A CA 1
ATOM 922 C C . ALA A 1 117 ? -6.836 -2.605 18.652 1.00 80.81 117 ALA A C 1
ATOM 924 O O . ALA A 1 117 ? -7.444 -2.807 19.708 1.00 80.81 117 ALA A O 1
ATOM 925 N N . PRO A 1 118 ? -5.613 -2.041 18.657 1.00 73.00 118 PRO A N 1
ATOM 926 C CA . PRO A 1 118 ? -4.953 -1.594 19.882 1.00 73.00 118 PRO A CA 1
ATOM 927 C C . PRO A 1 118 ? -5.803 -0.590 20.680 1.00 73.00 118 PRO A C 1
ATOM 929 O O . PRO A 1 118 ? -6.444 0.285 20.106 1.00 73.00 118 PRO A O 1
ATOM 932 N N . LEU A 1 119 ? -5.752 -0.667 22.016 1.00 62.88 119 LEU A N 1
ATOM 933 C CA . LEU A 1 119 ? -6.599 0.118 22.935 1.00 62.88 119 LEU A CA 1
ATOM 934 C C . LEU A 1 119 ? -6.405 1.650 22.863 1.00 62.88 119 LEU A C 1
ATOM 936 O O . LEU A 1 119 ? -7.273 2.385 23.331 1.00 62.88 119 LEU A O 1
ATOM 940 N N . SER A 1 120 ? -5.314 2.138 22.259 1.00 56.53 120 SER A N 1
ATOM 941 C CA . SER A 1 120 ? -5.034 3.573 22.078 1.00 56.53 120 SER A CA 1
ATOM 942 C C . SER A 1 120 ? -4.630 3.920 20.636 1.00 56.53 120 SER A C 1
ATOM 944 O O . SER A 1 120 ? -3.469 4.238 20.389 1.00 56.53 120 SER A O 1
ATOM 946 N N . PRO A 1 121 ? -5.567 3.940 19.670 1.00 52.91 121 PRO A N 1
ATOM 947 C CA . PRO A 1 121 ? -5.248 4.314 18.287 1.00 52.91 121 PRO A CA 1
ATOM 948 C C . PRO A 1 121 ? -4.895 5.809 18.130 1.00 52.91 121 PRO A C 1
ATOM 950 O O . PRO A 1 121 ? -4.182 6.208 17.215 1.00 52.91 121 PRO A O 1
ATOM 953 N N . VAL A 1 122 ? -5.390 6.664 19.038 1.00 51.06 122 VAL A N 1
ATOM 954 C CA . VAL A 1 122 ? -5.471 8.127 18.834 1.00 51.06 122 VAL A CA 1
ATOM 955 C C . VAL A 1 122 ? -4.378 8.922 19.561 1.00 51.06 122 VAL A C 1
ATOM 957 O O . VAL A 1 122 ? -4.094 10.053 19.177 1.00 51.06 122 VAL A O 1
ATOM 960 N N . GLN A 1 123 ? -3.753 8.371 20.608 1.00 47.59 123 GLN A N 1
ATOM 961 C CA . GLN A 1 123 ? -2.822 9.140 21.453 1.00 47.59 123 GLN A CA 1
ATOM 962 C C . GLN A 1 123 ? -1.367 9.129 20.977 1.00 47.59 123 GLN A C 1
ATOM 964 O O . GLN A 1 123 ? -0.604 10.002 21.379 1.00 47.59 123 GLN A O 1
ATOM 969 N N . GLU A 1 124 ? -0.980 8.202 20.102 1.00 47.97 124 GLU A N 1
ATOM 970 C CA . GLU A 1 124 ? 0.422 8.070 19.696 1.00 47.97 124 GLU A CA 1
ATOM 971 C C . GLU A 1 124 ? 0.699 8.562 18.266 1.00 47.97 124 GLU A C 1
ATOM 973 O O . GLU A 1 124 ? 1.856 8.815 17.927 1.00 47.97 124 GLU A O 1
ATOM 978 N N . TRP A 1 125 ? -0.314 8.690 17.397 1.00 56.50 125 TRP A N 1
ATOM 979 C CA . TRP A 1 125 ? -0.086 8.659 15.946 1.00 56.50 125 TRP A CA 1
ATOM 980 C C . TRP A 1 125 ? -0.720 9.811 15.158 1.00 56.50 125 TRP A C 1
ATOM 982 O O . TRP A 1 125 ? -1.868 10.201 15.369 1.00 56.50 125 TRP A O 1
ATOM 992 N N . SER A 1 126 ? -0.001 10.294 14.142 1.00 69.31 126 SER A N 1
ATOM 993 C CA . SER A 1 126 ? -0.552 11.150 13.089 1.00 69.31 126 SER A CA 1
ATOM 994 C C . SER A 1 126 ? -1.486 10.337 12.185 1.00 69.31 126 SER A C 1
ATOM 996 O O . SER A 1 126 ? -1.064 9.693 11.231 1.00 69.31 126 SER A O 1
ATOM 998 N N . THR A 1 127 ? -2.777 10.341 12.500 1.00 77.81 127 THR A N 1
ATOM 999 C CA . THR A 1 127 ? -3.795 9.578 11.761 1.00 77.81 127 THR A CA 1
ATOM 1000 C C . THR A 1 127 ? -4.187 10.306 10.474 1.00 77.81 127 THR A C 1
ATOM 1002 O O . THR A 1 127 ? -4.513 11.493 10.513 1.00 77.81 127 THR A O 1
ATOM 1005 N N . LEU A 1 128 ? -4.171 9.607 9.335 1.00 76.88 128 LEU A N 1
ATOM 1006 C CA . LEU A 1 128 ? -4.854 10.054 8.118 1.00 76.88 128 LEU A CA 1
ATOM 1007 C C . LEU A 1 128 ? -6.329 9.661 8.201 1.00 76.88 128 LEU A C 1
ATOM 1009 O O . LEU A 1 128 ? -7.190 10.535 8.143 1.00 76.88 128 LEU A O 1
ATOM 1013 N N . LEU A 1 129 ? -6.606 8.372 8.399 1.00 87.00 129 LEU A N 1
ATOM 1014 C CA . LEU A 1 129 ? -7.954 7.831 8.545 1.00 87.00 129 LEU A CA 1
ATOM 1015 C C . LEU A 1 129 ? -7.944 6.640 9.506 1.00 87.00 129 LEU A C 1
ATOM 1017 O O . LEU A 1 129 ? -7.085 5.773 9.409 1.00 87.00 129 LEU A O 1
ATOM 1021 N N . SER A 1 130 ? -8.925 6.586 10.394 1.00 89.06 130 SER A N 1
ATOM 1022 C CA . SER A 1 130 ? -9.198 5.458 11.274 1.00 89.06 130 SER A CA 1
ATOM 1023 C C . SER A 1 130 ? -10.683 5.152 11.246 1.00 89.06 130 SER A C 1
ATOM 1025 O O . SER A 1 130 ? -11.498 6.060 11.434 1.00 89.06 130 SER A O 1
ATOM 1027 N N . CYS A 1 131 ? -11.036 3.893 10.999 1.00 90.94 131 CYS A N 1
ATOM 1028 C CA . CYS A 1 131 ? -12.411 3.421 11.042 1.00 90.94 131 CYS A CA 1
ATOM 1029 C C . CYS A 1 131 ? -12.487 2.058 11.731 1.00 90.94 131 CYS A C 1
ATOM 1031 O O . CYS A 1 131 ? -12.024 1.059 11.192 1.00 90.94 131 CYS A O 1
ATOM 1033 N N . LEU A 1 132 ? -13.060 2.012 12.934 1.00 90.81 132 LEU A N 1
ATOM 1034 C CA . LEU A 1 132 ? -13.198 0.773 13.691 1.00 90.81 132 LEU A CA 1
ATOM 1035 C C . LEU A 1 132 ? -14.669 0.417 13.875 1.00 90.81 132 LEU A C 1
ATOM 1037 O O . LEU A 1 132 ? -15.420 1.149 14.532 1.00 90.81 132 LEU A O 1
ATOM 1041 N N . ALA A 1 133 ? -15.052 -0.724 13.315 1.00 90.69 133 ALA A N 1
ATOM 1042 C CA . ALA A 1 133 ? -16.367 -1.307 13.464 1.00 90.69 133 ALA A CA 1
ATOM 1043 C C . ALA A 1 133 ? -16.598 -1.779 14.909 1.00 90.69 133 ALA A C 1
ATOM 1045 O O . ALA A 1 133 ? -15.667 -2.261 15.576 1.00 90.69 133 ALA A O 1
ATOM 1046 N N . PRO A 1 134 ? -17.829 -1.627 15.418 1.00 88.25 134 PRO A N 1
ATOM 1047 C CA . PRO A 1 134 ? -18.206 -2.139 16.727 1.00 88.25 134 PRO A CA 1
ATOM 1048 C C . PRO A 1 134 ? -18.168 -3.672 16.764 1.00 88.25 134 PRO A C 1
ATOM 1050 O O . PRO A 1 134 ? -18.374 -4.345 15.754 1.00 88.25 134 PRO A O 1
ATOM 1053 N N . GLY A 1 135 ? -17.936 -4.249 17.944 1.00 80.12 135 GLY A N 1
ATOM 1054 C CA . GLY A 1 135 ? -18.208 -5.666 18.172 1.00 80.12 135 GLY A CA 1
ATOM 1055 C C . GLY A 1 135 ? -19.706 -5.999 18.136 1.00 80.12 135 GLY A C 1
ATOM 1056 O O . GLY A 1 135 ? -20.567 -5.122 18.179 1.00 80.12 135 GLY A O 1
ATOM 1057 N N . ALA A 1 136 ? -20.032 -7.296 18.101 1.00 72.62 136 ALA A N 1
ATOM 1058 C CA . ALA A 1 136 ? -21.415 -7.760 18.203 1.00 72.62 136 ALA A CA 1
ATOM 1059 C C . ALA A 1 136 ? -22.065 -7.250 19.506 1.00 72.62 136 ALA A C 1
ATOM 1061 O O . ALA A 1 136 ? -21.658 -7.642 20.598 1.00 72.62 136 ALA A O 1
ATOM 1062 N N . GLY A 1 137 ? -23.070 -6.377 19.378 1.00 68.69 137 GLY A N 1
ATOM 1063 C CA . GLY A 1 137 ? -23.765 -5.751 20.510 1.00 68.69 137 GLY A CA 1
ATOM 1064 C C . GLY A 1 137 ? -23.154 -4.435 21.012 1.00 68.69 137 GLY A C 1
ATOM 1065 O O . GLY A 1 137 ? -23.646 -3.890 21.998 1.00 68.69 137 GLY A O 1
ATOM 1066 N N . GLU A 1 138 ? -22.116 -3.911 20.356 1.00 71.62 138 GLU A N 1
ATOM 1067 C CA . GLU A 1 138 ? -21.539 -2.593 20.648 1.00 71.62 138 GLU A CA 1
ATOM 1068 C C . GLU A 1 138 ? -22.153 -1.487 19.760 1.00 71.62 138 GLU A C 1
ATOM 1070 O O . GLU A 1 138 ? -22.836 -1.774 18.781 1.00 71.62 138 GLU A O 1
ATOM 1075 N N . GLY A 1 139 ? -21.953 -0.219 20.153 1.00 75.50 139 GLY A N 1
ATOM 1076 C CA . GLY A 1 139 ? -22.572 0.979 19.554 1.00 75.50 139 GLY A CA 1
ATOM 1077 C C . GLY A 1 139 ? -22.074 1.355 18.148 1.00 75.50 139 GLY A C 1
ATOM 1078 O O . GLY A 1 139 ? -21.759 0.503 17.338 1.00 75.50 139 GLY A O 1
ATOM 1079 N N . GLU A 1 140 ? -22.020 2.646 17.819 1.00 86.94 140 GLU A N 1
ATOM 1080 C CA . GLU A 1 140 ? -21.649 3.101 16.467 1.00 86.94 140 GLU A CA 1
ATOM 1081 C C . GLU A 1 140 ? -20.159 2.886 16.133 1.00 86.94 140 GLU A C 1
ATOM 1083 O O . GLU A 1 140 ? -19.317 2.679 17.018 1.00 86.94 140 GLU A O 1
ATOM 1088 N N . TYR A 1 141 ? -19.831 2.975 14.838 1.00 86.69 141 TYR A N 1
ATOM 1089 C CA . TYR A 1 141 ? -18.457 2.988 14.331 1.00 86.69 141 TYR A CA 1
ATOM 1090 C C . TYR A 1 141 ? -17.619 4.067 15.022 1.00 86.69 141 TYR A C 1
ATOM 1092 O O . TYR A 1 141 ? -18.081 5.175 15.283 1.00 86.69 141 TYR A O 1
ATOM 1100 N N . PHE A 1 142 ? -16.351 3.756 15.289 1.00 87.88 142 PHE A N 1
ATOM 1101 C CA . PHE A 1 142 ? -15.374 4.789 15.617 1.00 87.88 142 PHE A CA 1
ATOM 1102 C C . PHE A 1 142 ? -14.779 5.307 14.313 1.00 87.88 142 PHE A C 1
ATOM 1104 O O . PHE A 1 142 ? -14.255 4.517 13.533 1.00 87.88 142 PHE A O 1
ATOM 1111 N N . THR A 1 143 ? -14.834 6.616 14.085 1.00 87.81 143 THR A N 1
ATOM 1112 C CA . THR A 1 143 ? -14.209 7.249 12.921 1.00 87.81 143 THR A CA 1
ATOM 1113 C C . THR A 1 143 ? -13.354 8.426 13.356 1.00 87.81 143 THR A C 1
ATOM 1115 O O . THR A 1 143 ? -13.847 9.327 14.035 1.00 87.81 143 THR A O 1
ATOM 1118 N N . ASN A 1 144 ? -12.098 8.458 12.920 1.00 85.75 144 ASN A N 1
ATOM 1119 C CA . ASN A 1 144 ? -11.212 9.603 13.091 1.00 85.75 144 ASN A CA 1
ATOM 1120 C C . ASN A 1 144 ? -10.515 9.912 11.762 1.00 85.75 144 ASN A C 1
ATOM 1122 O O . ASN A 1 144 ? -9.732 9.108 11.262 1.00 85.75 144 ASN A O 1
ATOM 1126 N N . ALA A 1 145 ? -10.804 11.077 11.188 1.00 85.19 145 ALA A N 1
ATOM 1127 C CA . ALA A 1 145 ? -10.171 11.560 9.967 1.00 85.19 145 ALA A CA 1
ATOM 1128 C C . ALA A 1 145 ? -9.273 12.752 10.309 1.00 85.19 145 ALA A C 1
ATOM 1130 O O . ALA A 1 145 ? -9.740 13.776 10.813 1.00 85.19 145 ALA A O 1
ATOM 1131 N N . GLY A 1 146 ? -7.974 12.623 10.040 1.00 81.44 146 GLY A N 1
ATOM 1132 C CA . GLY A 1 146 ? -7.023 13.706 10.261 1.00 81.44 146 GLY A CA 1
ATOM 1133 C C . GLY A 1 146 ? -7.222 14.856 9.274 1.00 81.44 146 GLY A C 1
ATOM 1134 O O . GLY A 1 146 ? -7.816 14.694 8.209 1.00 81.44 146 GLY A O 1
ATOM 1135 N N . ALA A 1 147 ? -6.643 16.022 9.575 1.00 78.44 147 ALA A N 1
ATOM 1136 C CA . ALA A 1 147 ? -6.764 17.219 8.731 1.00 78.44 147 ALA A CA 1
ATOM 1137 C C . ALA A 1 147 ? -6.325 17.002 7.264 1.00 78.44 147 ALA A C 1
ATOM 1139 O O . ALA A 1 147 ? -6.838 17.659 6.360 1.00 78.44 147 ALA A O 1
ATOM 1140 N N . LEU A 1 148 ? -5.398 16.066 7.019 1.00 81.81 148 LEU A N 1
ATOM 1141 C CA . LEU A 1 148 ? -4.914 15.729 5.678 1.00 81.81 148 LEU A CA 1
ATOM 1142 C C . LEU A 1 148 ? -5.882 14.838 4.876 1.00 81.81 148 LEU A C 1
ATOM 1144 O O . LEU A 1 148 ? -5.775 14.809 3.655 1.00 81.81 148 LEU A O 1
ATOM 1148 N N . SER A 1 149 ? -6.856 14.168 5.506 1.00 84.06 149 SER A N 1
ATOM 1149 C CA . SER A 1 149 ? -7.813 13.298 4.798 1.00 84.06 149 SER A CA 1
ATOM 1150 C C . SER A 1 149 ? -8.729 14.102 3.870 1.00 84.06 149 SER A C 1
ATOM 1152 O O . SER A 1 149 ? -8.793 13.832 2.671 1.00 84.06 149 SER A O 1
ATOM 1154 N N . SER A 1 150 ? -9.340 15.180 4.372 1.00 81.44 150 SER A N 1
ATOM 1155 C CA . SER A 1 150 ? -10.169 16.072 3.546 1.00 81.44 150 SER A CA 1
ATOM 1156 C C . SER A 1 150 ? -9.368 16.760 2.433 1.00 81.44 150 SER A C 1
ATOM 1158 O O . SER A 1 150 ? -9.896 17.033 1.349 1.00 81.44 150 SER A O 1
ATOM 1160 N N . GLN A 1 151 ? -8.085 17.040 2.685 1.00 83.69 151 GLN A N 1
ATOM 1161 C CA . GLN A 1 151 ? -7.186 17.628 1.691 1.00 83.69 151 GLN A CA 1
ATOM 1162 C C . GLN A 1 151 ? -6.840 16.625 0.589 1.00 83.69 151 GLN A C 1
ATOM 1164 O O . GLN A 1 151 ? -6.870 17.004 -0.581 1.00 83.69 151 GLN A O 1
ATOM 1169 N N . LEU A 1 152 ? -6.608 15.355 0.939 1.00 85.25 152 LEU A N 1
ATOM 1170 C CA . LEU A 1 152 ? -6.407 14.273 -0.021 1.00 85.25 152 LEU A CA 1
ATOM 1171 C C . LEU A 1 152 ? -7.628 14.092 -0.924 1.00 85.25 152 LEU A C 1
ATOM 1173 O O . LEU A 1 152 ? -7.488 14.173 -2.143 1.00 85.25 152 LEU A O 1
ATOM 1177 N N . TYR A 1 153 ? -8.824 13.955 -0.346 1.00 84.69 153 TYR A N 1
ATOM 1178 C CA . TYR A 1 153 ? -10.067 13.854 -1.120 1.00 84.69 153 TYR A CA 1
ATOM 1179 C C . TYR A 1 153 ? -10.220 15.017 -2.110 1.00 84.69 153 TYR A C 1
ATOM 1181 O O . TYR A 1 153 ? -10.493 14.827 -3.297 1.00 84.69 153 TYR A O 1
ATOM 1189 N N . THR A 1 154 ? -9.980 16.244 -1.641 1.00 85.31 154 THR A N 1
ATOM 1190 C CA . THR A 1 154 ? -10.087 17.444 -2.479 1.00 85.31 154 THR A CA 1
ATOM 1191 C C . THR A 1 154 ? -9.023 17.470 -3.580 1.00 85.31 154 THR A C 1
ATOM 1193 O O . THR A 1 154 ? -9.327 17.852 -4.711 1.00 85.31 154 THR A O 1
ATOM 1196 N N . ALA A 1 155 ? -7.786 17.065 -3.282 1.00 85.62 155 ALA A N 1
ATOM 1197 C CA . ALA A 1 155 ? -6.704 17.004 -4.260 1.00 85.62 155 ALA A CA 1
ATOM 1198 C C . ALA A 1 155 ? -7.005 15.978 -5.362 1.00 85.62 155 ALA A C 1
ATOM 1200 O O . ALA A 1 155 ? -6.919 16.318 -6.542 1.00 85.62 155 ALA A O 1
ATOM 1201 N N . VAL A 1 156 ? -7.466 14.777 -4.994 1.00 86.75 156 VAL A N 1
ATOM 1202 C CA . VAL A 1 156 ? -7.890 13.741 -5.950 1.00 86.75 156 VAL A CA 1
ATOM 1203 C C . VAL A 1 156 ? -9.058 14.241 -6.805 1.00 86.75 156 VAL A C 1
ATOM 1205 O O . VAL A 1 156 ? -9.020 14.147 -8.030 1.00 86.75 156 VAL A O 1
ATOM 1208 N N . ALA A 1 157 ? -10.062 14.885 -6.203 1.00 85.81 157 ALA A N 1
ATOM 1209 C CA . ALA A 1 157 ? -11.186 15.453 -6.949 1.00 85.81 157 ALA A CA 1
ATOM 1210 C C . ALA A 1 157 ? -10.774 16.576 -7.922 1.00 85.81 157 ALA A C 1
ATOM 1212 O O . ALA A 1 157 ? -11.414 16.771 -8.955 1.00 85.81 157 ALA A O 1
ATOM 1213 N N . ARG A 1 158 ? -9.730 17.357 -7.615 1.00 84.25 158 ARG A N 1
ATOM 1214 C CA . ARG A 1 158 ? -9.168 18.359 -8.544 1.00 84.25 158 ARG A CA 1
ATOM 1215 C C . ARG A 1 158 ? -8.365 17.708 -9.659 1.00 84.25 158 ARG A C 1
ATOM 1217 O O . ARG A 1 158 ? -8.432 18.163 -10.796 1.00 84.25 158 ARG A O 1
ATOM 1224 N N . MET A 1 159 ? -7.637 16.651 -9.340 1.00 84.69 159 MET A N 1
ATOM 1225 C CA . MET A 1 159 ? -6.851 15.899 -10.306 1.00 84.69 159 MET A CA 1
ATOM 1226 C C . MET A 1 159 ? -7.733 15.204 -11.347 1.00 84.69 159 MET A C 1
ATOM 1228 O O . MET A 1 159 ? -7.446 15.306 -12.538 1.00 84.69 159 MET A O 1
ATOM 1232 N N . ARG A 1 160 ? -8.886 14.654 -10.940 1.00 82.81 160 ARG A N 1
ATOM 1233 C CA . ARG A 1 160 ? -9.924 14.165 -11.873 1.00 82.81 160 ARG A CA 1
ATOM 1234 C C . ARG A 1 160 ? -10.441 15.250 -12.831 1.00 82.81 160 ARG A C 1
ATOM 1236 O O . ARG A 1 160 ? -10.932 14.947 -13.906 1.00 82.81 160 ARG A O 1
ATOM 1243 N N . ARG A 1 161 ? -10.286 16.532 -12.477 1.00 83.25 161 ARG A N 1
ATOM 1244 C CA . ARG A 1 161 ? -10.605 17.696 -13.330 1.00 83.25 161 ARG A CA 1
ATOM 1245 C C . ARG A 1 161 ? -9.393 18.251 -14.090 1.00 83.25 161 ARG A C 1
ATOM 1247 O O . ARG A 1 161 ? -9.460 19.358 -14.616 1.00 83.25 161 ARG A O 1
ATOM 1254 N N . GLY A 1 162 ? -8.281 17.518 -14.123 1.00 80.81 162 GLY A N 1
ATOM 1255 C CA . GLY A 1 162 ? -7.093 17.857 -14.903 1.00 80.81 162 GLY A CA 1
ATOM 1256 C C . GLY A 1 162 ? -5.938 18.495 -14.129 1.00 80.81 162 GLY A C 1
ATOM 1257 O O . GLY A 1 162 ? -4.943 18.836 -14.761 1.00 80.81 162 GLY A O 1
ATOM 1258 N N . ALA A 1 163 ? -6.033 18.652 -12.803 1.00 82.31 163 ALA A N 1
ATOM 1259 C CA . ALA A 1 163 ? -4.903 19.121 -11.995 1.00 82.31 163 ALA A CA 1
ATOM 1260 C C . ALA A 1 163 ? -3.828 18.034 -11.808 1.00 82.31 163 ALA A C 1
ATOM 1262 O O . ALA A 1 163 ? -4.133 16.842 -11.778 1.00 82.31 163 ALA A O 1
ATOM 1263 N N . ASP A 1 164 ? -2.582 18.451 -11.601 1.00 81.75 164 ASP A N 1
ATOM 1264 C CA . ASP A 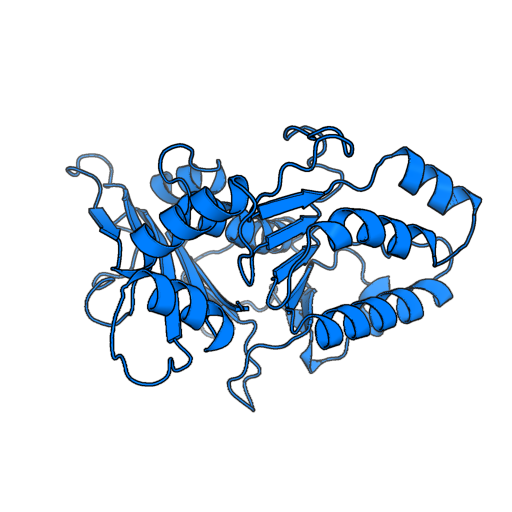1 164 ? -1.502 17.527 -11.257 1.00 81.75 164 ASP A CA 1
ATOM 1265 C C . ASP A 1 164 ? -1.565 17.152 -9.773 1.00 81.75 164 ASP A C 1
ATOM 1267 O O . ASP A 1 164 ? -1.766 18.014 -8.911 1.00 81.75 164 ASP A O 1
ATOM 1271 N N . LEU A 1 165 ? -1.355 15.868 -9.477 1.00 82.88 165 LEU A N 1
ATOM 1272 C CA . LEU A 1 165 ? -1.267 15.341 -8.117 1.00 82.88 165 LEU A CA 1
ATOM 1273 C C . LEU A 1 165 ? -0.056 14.416 -7.999 1.00 82.88 165 LEU A C 1
ATOM 1275 O O . LEU A 1 165 ? 0.109 13.527 -8.823 1.00 82.88 165 LEU A O 1
ATOM 1279 N N . HIS A 1 166 ? 0.804 14.638 -7.008 1.00 86.31 166 HIS A N 1
ATOM 1280 C CA . HIS A 1 166 ? 1.967 13.778 -6.771 1.00 86.31 166 HIS A CA 1
ATOM 1281 C C . HIS A 1 166 ? 1.539 12.459 -6.106 1.00 86.31 166 HIS A C 1
ATOM 1283 O O . HIS A 1 166 ? 0.512 12.389 -5.420 1.00 86.31 166 HIS A O 1
ATOM 1289 N N . GLY A 1 167 ? 2.323 11.402 -6.301 1.00 88.44 167 GLY A N 1
ATOM 1290 C CA . GLY A 1 167 ? 2.028 10.084 -5.756 1.00 88.44 167 GLY A CA 1
ATOM 1291 C C . GLY A 1 167 ? 0.816 9.403 -6.392 1.00 88.44 167 GLY A C 1
ATOM 1292 O O . GLY A 1 167 ? 0.438 9.678 -7.532 1.00 88.44 167 GLY A O 1
ATOM 1293 N N . GLY A 1 168 ? 0.214 8.496 -5.628 1.00 90.62 168 GLY A N 1
ATOM 1294 C CA . GLY A 1 168 ? -0.845 7.602 -6.090 1.00 90.62 168 GLY A CA 1
ATOM 1295 C C . GLY A 1 168 ? -0.380 6.153 -6.171 1.00 90.62 168 GLY A C 1
ATOM 1296 O O . GLY A 1 168 ? 0.764 5.834 -5.833 1.00 90.62 168 GLY A O 1
ATOM 1297 N N . LEU A 1 169 ? -1.287 5.280 -6.588 1.00 91.75 169 LEU A N 1
ATOM 1298 C CA . LEU A 1 169 ? -1.052 3.847 -6.713 1.00 91.75 169 LEU A CA 1
ATOM 1299 C C . LEU A 1 169 ? -1.204 3.424 -8.172 1.00 91.75 169 LEU A C 1
ATOM 1301 O O . LEU A 1 169 ? -2.225 3.705 -8.793 1.00 91.75 169 LEU A O 1
ATOM 1305 N N . LEU A 1 170 ? -0.214 2.704 -8.682 1.00 88.31 170 LEU A N 1
ATOM 1306 C CA . LEU A 1 170 ? -0.329 1.903 -9.891 1.00 88.31 170 LEU A CA 1
ATOM 1307 C C . LEU A 1 170 ? -0.313 0.431 -9.475 1.00 88.31 170 LEU A C 1
ATOM 1309 O O . LEU A 1 170 ? 0.718 -0.081 -9.040 1.00 88.31 170 LEU A O 1
ATOM 1313 N N . TYR A 1 171 ? -1.466 -0.225 -9.555 1.00 87.62 171 TYR A N 1
ATOM 1314 C CA . TYR A 1 171 ? -1.663 -1.592 -9.086 1.00 87.62 171 TYR A CA 1
ATOM 1315 C C . TYR A 1 171 ? -1.900 -2.545 -10.257 1.00 87.62 171 TYR A C 1
ATOM 1317 O O . TYR A 1 171 ? -2.801 -2.336 -11.070 1.00 87.62 171 TYR A O 1
ATOM 1325 N N . PHE A 1 172 ? -1.094 -3.600 -10.316 1.00 83.31 172 PHE A N 1
ATOM 1326 C CA . PHE A 1 172 ? -1.207 -4.697 -11.269 1.00 83.31 172 PHE A CA 1
ATOM 1327 C C . PHE A 1 172 ? -1.705 -5.941 -10.524 1.00 83.31 172 PHE A C 1
ATOM 1329 O O . PHE A 1 172 ? -0.893 -6.649 -9.913 1.00 83.31 172 PHE A O 1
ATOM 1336 N N . PRO A 1 173 ? -3.028 -6.192 -10.506 1.00 79.81 173 PRO A N 1
ATOM 1337 C CA . PRO A 1 173 ? -3.584 -7.373 -9.864 1.00 79.81 173 PRO A CA 1
ATOM 1338 C C . PRO A 1 173 ? -3.198 -8.639 -10.639 1.00 79.81 173 PRO A C 1
ATOM 1340 O O . PRO A 1 173 ? -2.970 -8.599 -11.851 1.00 79.81 173 PRO A O 1
ATOM 1343 N N . GLY A 1 174 ? -3.153 -9.778 -9.949 1.00 73.25 174 GLY A N 1
ATOM 1344 C CA . GLY A 1 174 ? -2.823 -11.053 -10.587 1.00 73.25 174 GLY A CA 1
ATOM 1345 C C . GLY A 1 174 ? -3.902 -11.554 -11.551 1.00 73.25 174 GLY A C 1
ATOM 1346 O O . GLY A 1 174 ? -5.070 -11.175 -11.447 1.00 73.25 174 GLY A O 1
ATOM 1347 N N . ALA A 1 175 ? -3.549 -12.474 -12.459 1.00 60.91 175 ALA A N 1
ATOM 1348 C CA . ALA A 1 175 ? -4.452 -12.986 -13.508 1.00 60.91 175 ALA A CA 1
ATOM 1349 C C . ALA A 1 175 ? -5.763 -13.602 -12.965 1.00 60.91 175 ALA A C 1
ATOM 1351 O O . ALA A 1 175 ? -6.789 -13.650 -13.644 1.00 60.91 175 ALA A O 1
ATOM 1352 N N . ARG A 1 176 ? -5.778 -14.026 -11.694 1.00 53.03 176 ARG A N 1
ATOM 1353 C CA . ARG A 1 176 ? -6.977 -14.545 -11.009 1.00 53.03 176 ARG A CA 1
ATOM 1354 C C . ARG A 1 176 ? -7.992 -13.459 -10.611 1.00 53.03 176 ARG A C 1
ATOM 1356 O O . ARG A 1 176 ? -9.045 -13.796 -10.079 1.00 53.03 176 ARG A O 1
ATOM 1363 N N . HIS A 1 177 ? -7.700 -12.179 -10.851 1.00 49.66 177 HIS A N 1
ATOM 1364 C CA . HIS A 1 177 ? -8.575 -11.030 -10.578 1.00 49.66 177 HIS A CA 1
ATOM 1365 C C . HIS A 1 177 ? -9.220 -10.414 -11.829 1.00 49.66 177 HIS A C 1
ATOM 1367 O O . HIS A 1 177 ? -9.872 -9.378 -11.719 1.00 49.66 177 HIS A O 1
ATOM 1373 N N . HIS A 1 178 ? -9.160 -11.082 -12.991 1.00 43.19 178 HIS A N 1
ATOM 1374 C CA . HIS A 1 178 ? -9.834 -10.646 -14.230 1.00 43.19 178 HIS A CA 1
ATOM 1375 C C . HIS A 1 178 ? -11.353 -10.370 -14.104 1.00 43.19 178 HIS A C 1
ATOM 1377 O O . HIS A 1 178 ? -11.950 -9.846 -15.037 1.00 43.19 178 HIS A O 1
ATOM 1383 N N . ALA A 1 179 ? -11.987 -10.684 -12.970 1.00 38.31 179 ALA A N 1
ATOM 1384 C CA . ALA A 1 179 ? -13.399 -10.407 -12.710 1.00 38.31 179 ALA A CA 1
ATOM 1385 C C . ALA A 1 179 ? -13.694 -9.024 -12.082 1.00 38.31 179 ALA A C 1
ATOM 1387 O O . ALA A 1 179 ? -14.858 -8.626 -12.046 1.00 38.31 179 ALA A O 1
ATOM 1388 N N . LEU A 1 180 ? -12.697 -8.277 -11.590 1.00 41.69 180 LEU A N 1
ATOM 1389 C CA . LEU A 1 180 ? -12.925 -6.947 -11.007 1.00 41.69 180 LEU A CA 1
ATOM 1390 C C . LEU A 1 180 ? -12.730 -5.860 -12.068 1.00 41.69 180 LEU A C 1
ATOM 1392 O O . LEU A 1 180 ? -11.635 -5.335 -12.229 1.00 41.69 180 LEU A O 1
ATOM 1396 N N . THR A 1 181 ? -13.820 -5.565 -12.787 1.00 41.34 181 THR A N 1
ATOM 1397 C CA . THR A 1 181 ? -14.062 -4.343 -13.583 1.00 41.34 181 THR A CA 1
ATOM 1398 C C . THR A 1 181 ? -12.810 -3.758 -14.239 1.00 41.34 181 THR A C 1
ATOM 1400 O O . THR A 1 181 ? -12.257 -2.769 -13.757 1.00 41.34 181 THR A O 1
ATOM 1403 N N . GLY A 1 182 ? -12.367 -4.368 -15.339 1.00 38.47 182 GLY A N 1
ATOM 1404 C CA . GLY A 1 182 ? -11.470 -3.682 -16.259 1.00 38.47 182 GLY A CA 1
ATOM 1405 C C . GLY A 1 182 ? -12.208 -2.482 -16.845 1.00 38.47 182 GLY A C 1
ATOM 1406 O O . GLY A 1 182 ? -13.236 -2.657 -17.496 1.00 38.47 182 GLY A O 1
ATOM 1407 N N . THR A 1 183 ? -11.722 -1.275 -16.578 1.00 40.84 183 THR A N 1
ATOM 1408 C CA . THR A 1 183 ? -11.931 -0.166 -17.505 1.00 40.84 183 THR A CA 1
ATOM 1409 C C . THR A 1 183 ? -11.191 -0.509 -18.792 1.00 40.84 183 THR A C 1
ATOM 1411 O O . THR A 1 183 ? -10.089 -1.064 -18.753 1.00 40.84 183 THR A O 1
ATOM 1414 N N . ASP A 1 184 ? -11.829 -0.230 -19.923 1.00 40.03 184 ASP A N 1
ATOM 1415 C CA . ASP A 1 184 ? -11.192 -0.275 -21.237 1.00 40.03 184 ASP A CA 1
ATOM 1416 C C . ASP A 1 184 ? -9.876 0.534 -21.159 1.00 40.03 184 ASP A C 1
ATOM 1418 O O . ASP A 1 184 ? -9.895 1.616 -20.562 1.00 40.03 184 ASP A O 1
ATOM 1422 N N . PRO A 1 185 ? -8.722 0.062 -21.669 1.00 43.62 185 PRO A N 1
ATOM 1423 C CA . PRO A 1 185 ? -7.490 0.860 -21.710 1.00 43.62 185 PRO A CA 1
ATOM 1424 C C . PRO A 1 185 ? -7.673 2.246 -22.363 1.00 43.62 185 PRO A C 1
ATOM 1426 O O . PRO A 1 185 ? -6.955 3.179 -22.010 1.00 43.62 185 PRO A O 1
ATOM 1429 N N . ASP A 1 186 ? -8.684 2.417 -23.221 1.00 37.44 186 ASP A N 1
ATOM 1430 C CA . ASP A 1 186 ? -9.055 3.710 -23.812 1.00 37.44 186 ASP A CA 1
ATOM 1431 C C . ASP A 1 186 ? -9.791 4.665 -22.833 1.00 37.44 186 ASP A C 1
ATOM 1433 O O . ASP A 1 186 ? -9.889 5.868 -23.086 1.00 37.44 186 ASP A O 1
ATOM 1437 N N . GLU A 1 187 ? -10.253 4.167 -21.679 1.00 42.12 187 GLU A N 1
ATOM 1438 C CA . GLU A 1 187 ? -10.880 4.912 -20.573 1.00 42.12 187 GLU A CA 1
ATOM 1439 C C . GLU A 1 187 ? -9.997 4.917 -19.307 1.00 42.12 187 GLU A C 1
ATOM 1441 O O . GLU A 1 187 ? -10.484 4.775 -18.180 1.00 42.12 187 GLU A O 1
ATOM 1446 N N . VAL A 1 188 ? -8.680 5.123 -19.436 1.00 51.19 188 VAL A N 1
ATOM 1447 C CA . VAL A 1 188 ? -7.864 5.519 -18.271 1.00 51.19 188 VAL A CA 1
ATOM 1448 C C . VAL A 1 188 ? -8.245 6.952 -17.883 1.00 51.19 188 VAL A C 1
ATOM 1450 O O . VAL A 1 188 ? -7.566 7.935 -18.192 1.00 51.19 188 VAL A O 1
ATOM 1453 N N . GLU A 1 189 ? -9.382 7.083 -17.201 1.00 56.00 189 GLU A N 1
ATOM 1454 C CA . GLU A 1 189 ? -9.753 8.288 -16.480 1.00 56.00 189 GLU A CA 1
ATOM 1455 C C . GLU A 1 189 ? -8.586 8.628 -15.541 1.00 56.00 189 GLU A C 1
ATOM 1457 O O . GLU A 1 189 ? -7.997 7.745 -14.910 1.00 56.00 189 GLU A O 1
ATOM 1462 N N . ARG A 1 190 ? -8.184 9.904 -15.480 1.00 64.56 190 ARG A N 1
ATOM 1463 C CA . ARG A 1 190 ? -7.104 10.344 -14.586 1.00 64.56 190 ARG A CA 1
ATOM 1464 C C . ARG A 1 190 ? -7.526 10.077 -13.144 1.00 64.56 190 ARG A C 1
ATOM 1466 O O . ARG A 1 190 ? -8.140 10.940 -12.521 1.00 64.56 190 ARG A O 1
ATOM 1473 N N . ASP A 1 191 ? -7.173 8.914 -12.610 1.00 79.75 191 ASP A N 1
ATOM 1474 C CA . ASP A 1 191 ? -7.428 8.543 -11.222 1.00 79.75 191 ASP A CA 1
ATOM 1475 C C . ASP A 1 191 ? -6.126 8.503 -10.414 1.00 79.75 191 ASP A C 1
ATOM 1477 O O . ASP A 1 191 ? -5.020 8.488 -10.958 1.00 79.75 191 ASP A O 1
ATOM 1481 N N . TRP A 1 192 ? -6.234 8.596 -9.091 1.00 85.19 192 TRP A N 1
ATOM 1482 C CA . TRP A 1 192 ? -5.071 8.559 -8.194 1.00 85.19 192 TRP A CA 1
ATOM 1483 C C . TRP A 1 192 ? -4.680 7.123 -7.844 1.00 85.19 192 TRP A C 1
ATOM 1485 O O . TRP A 1 192 ? -3.555 6.874 -7.420 1.00 85.19 192 TRP A O 1
ATOM 1495 N N . ILE A 1 193 ? -5.590 6.182 -8.101 1.00 88.31 193 ILE A N 1
ATOM 1496 C CA . ILE A 1 193 ? -5.350 4.748 -8.069 1.00 88.31 193 ILE A CA 1
ATOM 1497 C C . ILE A 1 193 ? -5.684 4.186 -9.449 1.00 88.31 193 ILE A C 1
ATOM 1499 O O . ILE A 1 193 ? -6.851 4.117 -9.825 1.00 88.31 193 ILE A O 1
ATOM 1503 N N . VAL A 1 194 ? -4.664 3.764 -10.186 1.00 84.75 194 VAL A N 1
ATOM 1504 C CA . VAL A 1 194 ? -4.803 3.116 -11.491 1.00 84.75 194 VAL A CA 1
ATOM 1505 C C . VAL A 1 194 ? -4.635 1.617 -11.296 1.00 84.75 194 VAL A C 1
ATOM 1507 O O . VAL A 1 194 ? -3.626 1.168 -10.754 1.00 84.75 194 VAL A O 1
ATOM 1510 N N . ARG A 1 195 ? -5.626 0.840 -11.738 1.00 82.25 195 ARG A N 1
ATOM 1511 C CA . ARG A 1 195 ? -5.568 -0.625 -11.748 1.00 82.25 195 ARG A CA 1
ATOM 1512 C C . ARG A 1 195 ? -5.402 -1.078 -13.184 1.00 82.25 195 ARG A C 1
ATOM 1514 O O . ARG A 1 195 ? -6.316 -0.905 -13.981 1.00 82.25 195 ARG A O 1
ATOM 1521 N N . ALA A 1 196 ? -4.236 -1.612 -13.511 1.00 75.00 196 ALA A N 1
ATOM 1522 C CA . ALA A 1 196 ? -3.914 -2.028 -14.865 1.00 75.00 196 ALA A CA 1
ATOM 1523 C C . ALA A 1 196 ? -3.854 -3.552 -14.921 1.00 75.00 196 ALA A C 1
ATOM 1525 O O . ALA A 1 196 ? -3.091 -4.178 -14.188 1.00 75.00 196 ALA A O 1
ATOM 1526 N N . THR A 1 197 ? -4.653 -4.155 -15.798 1.00 66.19 197 THR A N 1
ATOM 1527 C CA . THR A 1 197 ? -4.504 -5.579 -16.111 1.00 66.19 197 THR A CA 1
ATOM 1528 C C . THR A 1 197 ? -3.558 -5.735 -17.291 1.00 66.19 197 THR A C 1
ATOM 1530 O O . THR A 1 197 ? -3.548 -4.922 -18.215 1.00 66.19 197 THR A O 1
ATOM 1533 N N . VAL A 1 198 ? -2.748 -6.789 -17.265 1.00 57.28 198 VAL A N 1
ATOM 1534 C CA . VAL A 1 198 ? -2.005 -7.203 -18.451 1.00 57.28 198 VAL A CA 1
ATOM 1535 C C . VAL A 1 198 ? -3.027 -7.782 -19.424 1.00 57.28 198 VAL A C 1
ATOM 1537 O O . VAL A 1 198 ? -3.622 -8.821 -19.140 1.00 57.28 198 VAL A O 1
ATOM 1540 N N . ALA A 1 199 ? -3.288 -7.087 -20.535 1.00 51.16 199 ALA A N 1
ATOM 1541 C CA . ALA A 1 199 ? -4.224 -7.567 -21.547 1.00 51.16 199 ALA A CA 1
ATOM 1542 C C . ALA A 1 199 ? -3.810 -8.973 -22.015 1.00 51.16 199 ALA A C 1
ATOM 1544 O O . ALA A 1 199 ? -2.637 -9.212 -22.310 1.00 51.16 199 ALA A O 1
ATOM 1545 N N . ALA A 1 200 ? -4.768 -9.899 -22.109 1.00 43.56 200 ALA A N 1
ATOM 1546 C CA . ALA A 1 200 ? -4.521 -11.283 -22.526 1.00 43.56 200 ALA A CA 1
ATOM 1547 C C . ALA A 1 200 ? -3.817 -11.375 -23.897 1.00 43.56 200 ALA A C 1
ATOM 1549 O O . ALA A 1 200 ? -3.028 -12.283 -24.134 1.00 43.56 200 ALA A O 1
ATOM 1550 N N . GLU A 1 201 ? -4.036 -10.394 -24.776 1.00 40.47 201 GLU A N 1
ATOM 1551 C CA . GLU A 1 201 ? -3.355 -10.273 -26.070 1.00 40.47 201 GLU A CA 1
ATOM 1552 C C . GLU A 1 201 ? -1.875 -9.884 -25.935 1.00 40.47 201 GLU A C 1
ATOM 1554 O O . GLU A 1 201 ? -1.039 -10.379 -26.688 1.00 40.47 201 GLU A O 1
ATOM 1559 N N . ALA A 1 202 ? -1.520 -9.058 -24.943 1.00 47.53 202 ALA A N 1
ATOM 1560 C CA . ALA A 1 202 ? -0.130 -8.739 -24.623 1.00 47.53 202 ALA A CA 1
ATOM 1561 C C . ALA A 1 202 ? 0.591 -9.952 -24.013 1.00 47.53 202 ALA A C 1
ATOM 1563 O O . ALA A 1 202 ? 1.749 -10.191 -24.347 1.00 47.53 202 ALA A O 1
ATOM 1564 N N . ALA A 1 203 ? -0.102 -10.755 -23.196 1.00 46.38 203 ALA A N 1
ATOM 1565 C CA . ALA A 1 203 ? 0.395 -12.042 -22.699 1.00 46.38 203 ALA A CA 1
ATOM 1566 C C . ALA A 1 203 ? 0.597 -13.069 -23.835 1.00 46.38 203 ALA A C 1
ATOM 1568 O O . ALA A 1 203 ? 1.655 -13.685 -23.930 1.00 46.38 203 ALA A O 1
ATOM 1569 N N . ALA A 1 204 ? -0.350 -13.182 -24.772 1.00 41.69 204 ALA A N 1
ATOM 1570 C CA . ALA A 1 204 ? -0.218 -14.052 -25.947 1.00 41.69 204 ALA A CA 1
ATOM 1571 C C . ALA A 1 204 ? 0.892 -13.588 -26.916 1.00 41.69 204 ALA A C 1
ATOM 1573 O O . ALA A 1 204 ? 1.584 -14.406 -27.531 1.00 41.69 204 ALA A O 1
ATOM 1574 N N . ALA A 1 205 ? 1.099 -12.272 -27.039 1.00 43.56 205 ALA A N 1
ATOM 1575 C CA . ALA A 1 205 ? 2.216 -11.698 -27.784 1.00 43.56 205 ALA A CA 1
ATOM 1576 C C . ALA A 1 205 ? 3.564 -11.937 -27.080 1.00 43.56 205 ALA A C 1
ATOM 1578 O O . ALA A 1 205 ? 4.562 -12.183 -27.760 1.00 43.56 205 ALA A O 1
ATOM 1579 N N . LEU A 1 206 ? 3.610 -11.915 -25.742 1.00 47.00 206 LEU A N 1
ATOM 1580 C CA . LEU A 1 206 ? 4.793 -12.265 -24.943 1.00 47.00 206 LEU A CA 1
ATOM 1581 C C . LEU A 1 206 ? 5.229 -13.722 -25.176 1.00 47.00 206 LEU A C 1
ATOM 1583 O O . LEU A 1 206 ? 6.425 -13.967 -25.337 1.00 47.00 206 LEU A O 1
ATOM 1587 N N . GLU A 1 207 ? 4.279 -14.657 -25.297 1.00 44.72 207 GLU A N 1
ATOM 1588 C CA . GLU A 1 207 ? 4.560 -16.068 -25.618 1.00 44.72 207 GLU A CA 1
ATOM 1589 C C . GLU A 1 207 ? 5.180 -16.259 -27.015 1.00 44.72 207 GLU A C 1
ATOM 1591 O O . GLU A 1 207 ? 6.035 -17.123 -27.199 1.00 44.72 207 GLU A O 1
ATOM 1596 N N . HIS A 1 208 ? 4.790 -15.442 -28.001 1.00 42.25 208 HIS A N 1
ATOM 1597 C CA . HIS A 1 208 ? 5.231 -15.598 -29.395 1.00 42.25 208 HIS A CA 1
ATOM 1598 C C . HIS A 1 208 ? 6.469 -14.771 -29.772 1.00 42.25 208 HIS A C 1
ATOM 1600 O O . HIS A 1 208 ? 7.169 -15.125 -30.722 1.00 42.25 208 HIS A O 1
ATOM 1606 N N . SER A 1 209 ? 6.743 -13.660 -29.078 1.00 42.88 209 SER A N 1
ATOM 1607 C CA . SER A 1 209 ? 7.745 -12.675 -29.528 1.00 42.88 209 SER A CA 1
ATOM 1608 C C . SER A 1 209 ? 9.128 -12.851 -28.899 1.00 42.88 209 SER A C 1
ATOM 1610 O O . SER A 1 209 ? 10.088 -12.248 -29.382 1.00 42.88 209 SER A O 1
ATOM 1612 N N . GLY A 1 210 ? 9.252 -13.601 -27.796 1.00 43.22 210 GLY A N 1
ATOM 1613 C CA . GLY A 1 210 ? 10.525 -13.796 -27.083 1.00 43.22 210 GLY A CA 1
ATOM 1614 C C . GLY A 1 210 ? 11.234 -12.497 -26.662 1.00 43.22 210 GLY A C 1
ATOM 1615 O O . GLY A 1 210 ? 12.429 -12.511 -26.389 1.00 43.22 210 GLY A O 1
ATOM 1616 N N . THR A 1 211 ? 10.543 -11.350 -26.655 1.00 41.19 211 THR A N 1
ATOM 1617 C CA . THR A 1 211 ? 11.161 -10.029 -26.483 1.00 41.19 211 THR A CA 1
ATOM 1618 C C . THR A 1 211 ? 10.734 -9.360 -25.178 1.00 41.19 211 THR A C 1
ATOM 1620 O O . THR A 1 211 ? 9.570 -9.018 -24.978 1.00 41.19 211 THR A O 1
ATOM 1623 N N . SER A 1 212 ? 11.744 -9.065 -24.354 1.00 46.53 212 SER A N 1
ATOM 1624 C CA . SER A 1 212 ? 11.755 -8.261 -23.114 1.00 46.53 212 SER A CA 1
ATOM 1625 C C . SER A 1 212 ? 10.961 -6.932 -23.163 1.00 46.53 212 SER A C 1
ATOM 1627 O O . SER A 1 212 ? 10.518 -6.416 -22.139 1.00 46.53 212 SER A O 1
ATOM 1629 N N . LEU A 1 213 ? 10.727 -6.373 -24.355 1.00 39.59 213 LEU A N 1
ATOM 1630 C CA . LEU A 1 213 ? 10.111 -5.056 -24.566 1.00 39.59 213 LEU A CA 1
ATOM 1631 C C . LEU A 1 213 ? 8.579 -5.015 -24.417 1.00 39.59 213 LEU A C 1
ATOM 1633 O O . LEU A 1 213 ? 8.031 -3.936 -24.191 1.00 39.59 213 LEU A O 1
ATOM 1637 N N . ALA A 1 214 ? 7.871 -6.144 -24.520 1.00 43.09 214 ALA A N 1
ATOM 1638 C CA . ALA A 1 214 ? 6.409 -6.161 -24.380 1.00 43.09 214 ALA A CA 1
ATOM 1639 C C . ALA A 1 214 ? 5.955 -5.968 -22.915 1.00 43.09 214 ALA A C 1
ATOM 1641 O O . ALA A 1 214 ? 4.998 -5.234 -22.668 1.00 43.09 214 ALA A O 1
ATOM 1642 N N . GLY A 1 215 ? 6.723 -6.484 -21.944 1.00 47.03 215 GLY A N 1
ATOM 1643 C CA . GLY A 1 215 ? 6.577 -6.189 -20.508 1.00 47.03 215 GLY A CA 1
ATOM 1644 C C . GLY A 1 215 ? 6.764 -4.705 -20.165 1.00 47.03 215 GLY A C 1
ATOM 1645 O O . GLY A 1 215 ? 6.136 -4.177 -19.254 1.00 47.03 215 GLY A O 1
ATOM 1646 N N . LEU A 1 216 ? 7.583 -3.998 -20.948 1.00 44.91 216 LEU A N 1
ATOM 1647 C CA . LEU A 1 216 ? 7.819 -2.560 -20.800 1.00 44.91 216 LEU A CA 1
ATOM 1648 C C . LEU A 1 216 ? 6.784 -1.704 -21.537 1.00 44.91 216 LEU A C 1
ATOM 1650 O O . LEU A 1 216 ? 6.463 -0.610 -21.079 1.00 44.91 216 LEU A O 1
ATOM 1654 N N . ARG A 1 217 ? 6.203 -2.208 -22.634 1.00 47.69 217 ARG A N 1
ATOM 1655 C CA . ARG A 1 217 ? 5.021 -1.599 -23.269 1.00 47.69 217 ARG A CA 1
ATOM 1656 C C . ARG A 1 217 ? 3.785 -1.651 -22.372 1.00 47.69 217 ARG A C 1
ATOM 1658 O O . ARG A 1 217 ? 3.021 -0.695 -22.377 1.00 47.69 217 ARG A O 1
ATOM 1665 N N . LEU A 1 218 ? 3.654 -2.693 -21.549 1.00 51.12 218 LEU A N 1
ATOM 1666 C CA . LEU A 1 218 ? 2.630 -2.804 -20.500 1.00 51.12 218 LEU A CA 1
ATOM 1667 C C . LEU A 1 218 ? 2.732 -1.717 -19.428 1.00 51.12 218 LEU A C 1
ATOM 1669 O O . LEU A 1 218 ? 1.729 -1.362 -18.817 1.00 51.12 218 LEU A O 1
ATOM 1673 N N . LEU A 1 219 ? 3.924 -1.158 -19.227 1.00 52.84 219 LEU A N 1
ATOM 1674 C CA . LEU A 1 219 ? 4.099 0.024 -18.397 1.00 52.84 219 LEU A CA 1
ATOM 1675 C C . LEU A 1 219 ? 3.870 1.304 -19.186 1.00 52.84 219 LEU A C 1
ATOM 1677 O O . LEU A 1 219 ? 3.567 2.295 -18.561 1.00 52.84 219 LEU A O 1
ATOM 1681 N N . HIS A 1 220 ? 4.001 1.327 -20.512 1.00 47.34 220 HIS A N 1
ATOM 1682 C CA . HIS A 1 220 ? 4.111 2.571 -21.274 1.00 47.34 220 HIS A CA 1
ATOM 1683 C C . HIS A 1 220 ? 2.807 3.378 -21.348 1.00 47.34 220 HIS A C 1
ATOM 1685 O O . HIS A 1 220 ? 2.878 4.601 -21.353 1.00 47.34 220 HIS A O 1
ATOM 1691 N N . GLU A 1 221 ? 1.635 2.739 -21.361 1.00 52.53 221 GLU A N 1
ATOM 1692 C CA . GLU A 1 221 ? 0.352 3.461 -21.310 1.00 52.53 221 GLU A CA 1
ATOM 1693 C C . GLU A 1 221 ? -0.095 3.803 -19.881 1.00 52.53 221 GLU A C 1
ATOM 1695 O O . GLU A 1 221 ? -0.387 4.971 -19.621 1.00 52.53 221 GLU A O 1
ATOM 1700 N N . PRO A 1 222 ? -0.025 2.888 -18.894 1.00 51.81 222 PRO A N 1
ATOM 1701 C CA . PRO A 1 222 ? -0.228 3.262 -17.496 1.00 51.81 222 PRO A CA 1
ATOM 1702 C C . PRO A 1 222 ? 0.838 4.243 -16.978 1.00 51.81 222 PRO A C 1
ATOM 1704 O O . PRO A 1 222 ? 0.550 5.026 -16.079 1.00 51.81 222 PRO A O 1
ATOM 1707 N N . ALA A 1 223 ? 2.044 4.267 -17.559 1.00 49.75 223 ALA A N 1
ATOM 1708 C CA . ALA A 1 223 ? 3.100 5.248 -17.284 1.00 49.75 223 ALA A CA 1
ATOM 1709 C C . ALA A 1 223 ? 2.715 6.665 -17.692 1.00 49.75 223 ALA A C 1
ATOM 1711 O O . ALA A 1 223 ? 3.199 7.611 -17.080 1.00 49.75 223 ALA A O 1
ATOM 1712 N N . LEU A 1 224 ? 1.838 6.825 -18.688 1.00 48.31 224 LEU A N 1
ATOM 1713 C CA . LEU A 1 224 ? 1.283 8.136 -19.032 1.00 48.31 224 LEU A CA 1
ATOM 1714 C C . LEU A 1 224 ? 0.341 8.648 -17.932 1.00 48.31 224 LEU A C 1
ATOM 1716 O O . LEU A 1 224 ? 0.151 9.857 -17.801 1.00 48.31 224 LEU A O 1
ATOM 1720 N N . ALA A 1 225 ? -0.230 7.743 -17.129 1.00 53.47 225 ALA A N 1
ATOM 1721 C CA . ALA A 1 225 ? -1.032 8.071 -15.954 1.00 53.47 225 ALA A CA 1
ATOM 1722 C C . ALA A 1 225 ? -0.215 8.098 -14.648 1.00 53.47 225 ALA A C 1
ATOM 1724 O O . ALA A 1 225 ? -0.630 8.750 -13.683 1.00 53.47 225 ALA A O 1
ATOM 1725 N N . ALA A 1 226 ? 0.923 7.399 -14.609 1.00 59.75 226 ALA A N 1
ATOM 1726 C CA . ALA A 1 226 ? 1.791 7.295 -13.449 1.00 59.75 226 ALA A CA 1
ATOM 1727 C C . ALA A 1 226 ? 2.562 8.591 -13.198 1.00 59.75 226 ALA A C 1
ATOM 1729 O O . ALA A 1 226 ? 2.834 9.388 -14.096 1.00 59.75 226 ALA A O 1
ATOM 1730 N N . ARG A 1 227 ? 2.860 8.835 -11.923 1.00 73.62 227 ARG A N 1
ATOM 1731 C CA . ARG A 1 227 ? 3.252 10.158 -11.444 1.00 73.62 227 ARG A CA 1
ATOM 1732 C C . ARG A 1 227 ? 4.505 10.065 -10.595 1.00 73.62 227 ARG A C 1
ATOM 1734 O O . ARG A 1 227 ? 4.708 9.041 -9.934 1.00 73.62 227 ARG A O 1
ATOM 1741 N N . PRO A 1 228 ? 5.312 11.135 -10.552 1.00 85.19 228 PRO A N 1
ATOM 1742 C CA . PRO A 1 228 ? 6.389 11.217 -9.589 1.00 85.19 228 PRO A CA 1
ATOM 1743 C C . PRO A 1 228 ? 5.873 10.914 -8.174 1.00 85.19 228 PRO A C 1
ATOM 1745 O O . PRO A 1 228 ? 4.751 11.290 -7.818 1.00 85.19 228 PRO A O 1
ATOM 1748 N N . GLY A 1 229 ? 6.643 10.164 -7.389 1.00 88.81 229 GLY A N 1
ATOM 1749 C CA . GLY A 1 229 ? 6.259 9.754 -6.044 1.00 88.81 229 GLY A CA 1
ATOM 1750 C C . GLY A 1 229 ? 5.298 8.579 -5.943 1.00 88.81 229 GLY A C 1
ATOM 1751 O O . GLY A 1 229 ? 4.852 8.320 -4.822 1.00 88.81 229 GLY A O 1
ATOM 1752 N N . ALA A 1 230 ? 4.905 7.931 -7.043 1.00 91.38 230 ALA A N 1
ATOM 1753 C CA . ALA A 1 230 ? 3.913 6.856 -7.017 1.00 91.38 230 ALA A CA 1
ATOM 1754 C C . ALA A 1 230 ? 4.412 5.592 -6.297 1.00 91.38 230 ALA A C 1
ATOM 1756 O O . ALA A 1 230 ? 5.612 5.330 -6.195 1.00 91.38 230 ALA A O 1
ATOM 1757 N N . VAL A 1 231 ? 3.462 4.789 -5.824 1.00 94.12 231 VAL A N 1
ATOM 1758 C CA . VAL A 1 231 ? 3.690 3.400 -5.421 1.00 94.12 231 VAL A CA 1
ATOM 1759 C C . VAL A 1 231 ? 3.250 2.505 -6.576 1.00 94.12 231 VAL A C 1
ATOM 1761 O O . VAL A 1 231 ? 2.138 2.642 -7.078 1.00 94.12 231 VAL A O 1
ATOM 1764 N N . ILE A 1 232 ? 4.120 1.597 -6.996 1.00 91.69 232 ILE A N 1
ATOM 1765 C CA . ILE A 1 232 ? 3.880 0.588 -8.022 1.00 91.69 232 ILE A CA 1
ATOM 1766 C C . ILE A 1 232 ? 3.781 -0.756 -7.302 1.00 91.69 232 ILE A C 1
ATOM 1768 O O . ILE A 1 232 ? 4.752 -1.204 -6.694 1.00 91.69 232 ILE A O 1
ATOM 1772 N N . ALA A 1 233 ? 2.611 -1.385 -7.344 1.00 92.31 233 ALA A N 1
ATOM 1773 C CA . ALA A 1 233 ? 2.329 -2.652 -6.679 1.00 92.31 233 ALA A CA 1
ATOM 1774 C C . ALA A 1 233 ? 2.015 -3.732 -7.721 1.00 92.31 233 ALA A C 1
ATOM 1776 O O . ALA A 1 233 ? 1.097 -3.559 -8.520 1.00 92.31 233 ALA A O 1
ATOM 1777 N N . ILE A 1 234 ? 2.759 -4.841 -7.715 1.00 88.00 234 ILE A N 1
ATOM 1778 C CA . ILE A 1 234 ? 2.612 -5.939 -8.684 1.00 88.00 234 ILE A CA 1
ATOM 1779 C C . ILE A 1 234 ? 2.334 -7.236 -7.931 1.00 88.00 234 ILE A C 1
ATOM 1781 O O . ILE A 1 234 ? 3.206 -7.728 -7.214 1.00 88.00 234 ILE A O 1
ATOM 1785 N N . GLU A 1 235 ? 1.124 -7.776 -8.080 1.00 81.31 235 GLU A N 1
ATOM 1786 C CA . GLU A 1 235 ? 0.701 -8.995 -7.386 1.00 81.31 235 GLU A CA 1
ATOM 1787 C C . GLU A 1 235 ? 1.149 -10.267 -8.074 1.00 81.31 235 GLU A C 1
ATOM 1789 O O . GLU A 1 235 ? 1.522 -11.205 -7.390 1.00 81.31 235 GLU A O 1
ATOM 1794 N N . ASP A 1 236 ? 1.178 -10.296 -9.398 1.00 68.62 236 ASP A N 1
ATOM 1795 C CA . ASP A 1 236 ? 1.601 -11.476 -10.133 1.00 68.62 236 ASP A CA 1
ATOM 1796 C C . ASP A 1 236 ? 2.665 -11.091 -11.158 1.00 68.62 236 ASP A C 1
ATOM 1798 O O . ASP A 1 236 ? 2.366 -10.415 -12.147 1.00 68.62 236 ASP A O 1
ATOM 1802 N N . PRO A 1 237 ? 3.922 -11.495 -10.943 1.00 58.53 237 PRO A N 1
ATOM 1803 C CA . PRO A 1 237 ? 4.981 -11.276 -11.890 1.00 58.53 237 PRO A CA 1
ATOM 1804 C C . PRO A 1 237 ? 4.898 -12.250 -13.065 1.00 58.53 237 PRO A C 1
ATOM 1806 O O . PRO A 1 237 ? 5.932 -12.530 -13.649 1.00 58.53 237 PRO A O 1
ATOM 1809 N N . ALA A 1 238 ? 3.724 -12.707 -13.507 1.00 52.09 238 ALA A N 1
ATOM 1810 C CA . ALA A 1 238 ? 3.577 -13.218 -14.874 1.00 52.09 238 ALA A CA 1
ATOM 1811 C C . ALA A 1 238 ? 4.194 -12.251 -15.921 1.00 52.09 238 ALA A C 1
ATOM 1813 O O . ALA A 1 238 ? 4.647 -12.675 -16.977 1.00 52.09 238 ALA A O 1
ATOM 1814 N N . ILE A 1 239 ? 4.326 -10.957 -15.586 1.00 49.56 239 ILE A N 1
ATOM 1815 C CA . ILE A 1 239 ? 5.159 -9.964 -16.298 1.00 49.56 239 ILE A CA 1
ATOM 1816 C C . ILE A 1 239 ? 6.639 -10.379 -16.473 1.00 49.56 239 ILE A C 1
ATOM 1818 O O . ILE A 1 239 ? 7.267 -10.003 -17.462 1.00 49.56 239 ILE A O 1
ATOM 1822 N N . PHE A 1 240 ? 7.199 -11.111 -15.511 1.00 51.16 240 PHE A N 1
ATOM 1823 C CA . PHE A 1 240 ? 8.547 -11.680 -15.496 1.00 51.16 240 PHE A CA 1
ATOM 1824 C C . PHE A 1 240 ? 8.566 -13.178 -15.815 1.00 51.16 240 PHE A C 1
ATOM 1826 O O . PHE A 1 240 ? 9.651 -13.720 -15.957 1.00 51.16 240 PHE A O 1
ATOM 1833 N N . GLU A 1 241 ? 7.427 -13.861 -15.972 1.00 53.09 241 GLU A N 1
ATOM 1834 C CA . GLU A 1 241 ? 7.392 -15.228 -16.519 1.00 53.09 241 GLU A CA 1
ATOM 1835 C C . GLU A 1 241 ? 7.615 -15.181 -18.037 1.00 53.09 241 GLU A C 1
ATOM 1837 O O . GLU A 1 241 ? 6.788 -15.577 -18.854 1.00 53.09 241 GLU A O 1
ATOM 1842 N N . LEU A 1 242 ? 8.761 -14.623 -18.420 1.00 52.34 242 LEU A N 1
ATOM 1843 C CA . LEU A 1 242 ? 9.224 -14.591 -19.788 1.00 52.34 242 LEU A CA 1
ATOM 1844 C C . LEU A 1 242 ? 9.714 -16.001 -20.146 1.00 52.34 242 LEU A C 1
ATOM 1846 O O . LEU A 1 242 ? 10.358 -16.660 -19.326 1.00 52.34 242 LEU A O 1
ATOM 1850 N N . PRO A 1 243 ? 9.464 -16.477 -21.377 1.00 51.09 243 PRO A N 1
ATOM 1851 C CA . PRO A 1 243 ? 9.967 -17.776 -21.824 1.00 51.09 243 PRO A CA 1
ATOM 1852 C C . PRO A 1 243 ? 11.504 -17.863 -21.784 1.00 51.09 243 PRO A C 1
ATOM 1854 O O . PRO A 1 243 ? 12.060 -18.960 -21.780 1.00 51.09 243 PRO A O 1
ATOM 1857 N N . ASP A 1 244 ? 12.183 -16.714 -21.722 1.00 60.72 244 ASP A N 1
ATOM 1858 C CA . ASP A 1 244 ? 13.625 -16.582 -21.580 1.00 60.72 244 ASP A CA 1
ATOM 1859 C C . ASP A 1 244 ? 13.991 -15.975 -20.213 1.00 60.72 244 ASP A C 1
ATOM 1861 O O . ASP A 1 244 ? 13.728 -14.798 -19.949 1.00 60.72 244 ASP A O 1
ATOM 1865 N N . ARG A 1 245 ? 14.641 -16.773 -19.355 1.00 60.06 245 ARG A N 1
ATOM 1866 C CA . ARG A 1 245 ? 15.139 -16.325 -18.042 1.00 60.06 245 ARG A CA 1
ATOM 1867 C C . ARG A 1 245 ? 16.161 -15.194 -18.159 1.00 60.06 245 ARG A C 1
ATOM 1869 O O . ARG A 1 245 ? 16.286 -14.397 -17.229 1.00 60.06 245 ARG A O 1
ATOM 1876 N N . ASP A 1 246 ? 16.853 -15.082 -19.293 1.00 63.31 246 ASP A N 1
ATOM 1877 C CA . ASP A 1 246 ? 17.830 -14.016 -19.523 1.00 63.31 246 ASP A CA 1
ATOM 1878 C C . ASP A 1 246 ? 17.152 -12.644 -19.718 1.00 63.31 246 ASP A C 1
ATOM 1880 O O . ASP A 1 246 ? 17.800 -11.602 -19.595 1.00 63.31 246 ASP A O 1
ATOM 1884 N N . ALA A 1 247 ? 15.833 -12.614 -19.950 1.00 63.66 247 ALA A N 1
ATOM 1885 C CA . ALA A 1 247 ? 15.057 -11.390 -20.130 1.00 63.66 247 ALA A CA 1
ATOM 1886 C C . ALA A 1 247 ? 14.469 -10.811 -18.823 1.00 63.66 247 ALA A C 1
ATOM 1888 O O . ALA A 1 247 ? 14.061 -9.644 -18.808 1.00 63.66 247 ALA A O 1
ATOM 1889 N N . GLU A 1 248 ? 14.469 -11.571 -17.719 1.00 68.00 248 GLU A N 1
ATOM 1890 C CA . GLU A 1 248 ? 13.938 -11.134 -16.415 1.00 68.00 248 GLU A CA 1
ATOM 1891 C C . GLU A 1 248 ? 14.788 -10.023 -15.781 1.00 68.00 248 GLU A C 1
ATOM 1893 O O . GLU A 1 248 ? 14.267 -8.996 -15.334 1.00 68.00 248 GLU A O 1
ATOM 1898 N N . ALA A 1 249 ? 16.114 -10.194 -15.771 1.00 71.94 249 ALA A N 1
ATOM 1899 C CA . ALA A 1 249 ? 17.028 -9.231 -15.159 1.00 71.94 249 ALA A CA 1
ATOM 1900 C C . ALA A 1 249 ? 17.014 -7.855 -15.864 1.00 71.94 249 ALA A C 1
ATOM 1902 O O . ALA A 1 249 ? 16.891 -6.845 -15.165 1.00 71.94 249 ALA A O 1
ATOM 1903 N N . PRO A 1 250 ? 17.051 -7.763 -17.212 1.00 73.38 250 PRO A N 1
ATOM 1904 C CA . PRO A 1 250 ? 16.885 -6.490 -17.917 1.00 73.38 250 PRO A CA 1
ATOM 1905 C C . PRO A 1 250 ? 15.545 -5.795 -17.638 1.00 73.38 250 PRO A C 1
ATOM 1907 O O . PRO A 1 250 ? 15.510 -4.573 -17.488 1.00 73.38 250 PRO A O 1
ATOM 1910 N N . ALA A 1 251 ? 14.445 -6.551 -17.540 1.00 72.81 251 ALA A N 1
ATOM 1911 C CA . ALA A 1 251 ? 13.130 -5.985 -17.239 1.00 72.81 251 ALA A CA 1
ATOM 1912 C C . ALA A 1 251 ? 13.088 -5.370 -15.831 1.00 72.81 251 ALA A C 1
ATOM 1914 O O . ALA A 1 251 ? 12.595 -4.253 -15.649 1.00 72.81 251 ALA A O 1
ATOM 1915 N N . LEU A 1 252 ? 13.658 -6.063 -14.841 1.00 78.69 252 LEU A N 1
ATOM 1916 C CA . LEU A 1 252 ? 13.742 -5.554 -13.477 1.00 78.69 252 LEU A CA 1
ATOM 1917 C C . LEU A 1 252 ? 14.685 -4.347 -13.358 1.00 78.69 252 LEU A C 1
ATOM 1919 O O . LEU A 1 252 ? 14.355 -3.390 -12.660 1.00 78.69 252 LEU A O 1
ATOM 1923 N N . GLU A 1 253 ? 15.820 -4.334 -14.060 1.00 81.88 253 GLU A N 1
ATOM 1924 C CA . GLU A 1 253 ? 16.692 -3.150 -14.106 1.00 81.88 253 GLU A CA 1
ATOM 1925 C C . GLU A 1 253 ? 15.979 -1.941 -14.711 1.00 81.88 253 GLU A C 1
ATOM 1927 O O . GLU A 1 253 ? 16.057 -0.836 -14.169 1.00 81.88 253 GLU A O 1
ATOM 1932 N N . ARG A 1 254 ? 15.191 -2.142 -15.771 1.00 79.69 254 ARG A N 1
ATOM 1933 C CA . ARG A 1 254 ? 14.386 -1.057 -16.334 1.00 79.69 254 ARG A CA 1
ATOM 1934 C C . ARG A 1 254 ? 13.315 -0.564 -15.359 1.00 79.69 254 ARG A C 1
ATOM 1936 O O . ARG A 1 254 ? 13.079 0.639 -15.267 1.00 79.69 254 ARG A O 1
ATOM 1943 N N . LEU A 1 255 ? 12.699 -1.453 -14.584 1.00 81.50 255 LEU A N 1
ATOM 1944 C CA . LEU A 1 255 ? 11.806 -1.052 -13.495 1.00 81.50 255 LEU A CA 1
ATOM 1945 C C . LEU A 1 255 ? 12.540 -0.256 -12.411 1.00 81.50 255 LEU A C 1
ATOM 1947 O O . LEU A 1 255 ? 12.022 0.760 -11.958 1.00 81.50 255 LEU A O 1
ATOM 1951 N N . ARG A 1 256 ? 13.762 -0.651 -12.032 1.00 87.69 256 ARG A N 1
ATOM 1952 C CA . ARG A 1 256 ? 14.608 0.125 -11.106 1.00 87.69 256 ARG A CA 1
ATOM 1953 C C . ARG A 1 256 ? 14.937 1.512 -11.663 1.00 87.69 256 ARG A C 1
ATOM 1955 O O . ARG A 1 256 ? 14.982 2.479 -10.907 1.00 87.69 256 ARG A O 1
ATOM 1962 N N . GLU A 1 257 ? 15.169 1.639 -12.968 1.00 85.50 257 GLU A N 1
ATOM 1963 C CA . GLU A 1 257 ? 15.325 2.941 -13.628 1.00 85.50 257 GLU A CA 1
ATOM 1964 C C . GLU A 1 257 ? 14.069 3.798 -13.516 1.00 85.50 257 GLU A C 1
ATOM 1966 O O . GLU A 1 257 ? 14.183 4.936 -13.074 1.00 85.50 257 GLU A O 1
ATOM 1971 N N . ILE A 1 258 ? 12.892 3.247 -13.829 1.00 84.19 258 ILE A N 1
ATOM 1972 C CA . ILE A 1 258 ? 11.605 3.950 -13.690 1.00 84.19 258 ILE A CA 1
ATOM 1973 C C . ILE A 1 258 ? 11.389 4.390 -12.238 1.00 84.19 258 ILE A C 1
ATOM 1975 O O . ILE A 1 258 ? 11.029 5.535 -11.978 1.00 84.19 258 ILE A O 1
ATOM 1979 N N . VAL A 1 259 ? 11.676 3.506 -11.279 1.00 89.88 259 VAL A N 1
ATOM 1980 C CA . VAL A 1 259 ? 11.595 3.802 -9.843 1.00 89.88 259 VAL A CA 1
ATOM 1981 C C . VAL A 1 259 ? 12.481 4.987 -9.462 1.00 89.88 259 VAL A C 1
ATOM 1983 O O . VAL A 1 259 ? 12.045 5.854 -8.710 1.00 89.88 259 VAL A O 1
ATOM 1986 N N . ARG A 1 260 ? 13.703 5.065 -10.000 1.00 91.00 260 ARG A N 1
ATOM 1987 C CA . ARG A 1 260 ? 14.604 6.206 -9.774 1.00 91.00 260 ARG A CA 1
ATOM 1988 C C . ARG A 1 260 ? 14.118 7.474 -10.472 1.00 91.00 260 ARG A C 1
ATOM 1990 O O . ARG A 1 260 ? 14.141 8.535 -9.861 1.00 91.00 260 ARG A O 1
ATOM 1997 N N . GLU A 1 261 ? 13.698 7.366 -11.729 1.00 87.81 261 GLU A N 1
ATOM 1998 C CA . GLU A 1 261 ? 13.249 8.494 -12.553 1.00 87.81 261 GLU A CA 1
ATOM 1999 C C . GLU A 1 261 ? 12.021 9.177 -11.949 1.00 87.81 261 GLU A C 1
ATOM 2001 O O . GLU A 1 261 ? 11.948 10.402 -11.891 1.00 87.81 261 GLU A O 1
ATOM 2006 N N . TRP A 1 262 ? 11.069 8.385 -11.464 1.00 88.12 262 TRP A N 1
ATOM 2007 C CA . TRP A 1 262 ? 9.834 8.902 -10.888 1.00 88.12 262 TRP A CA 1
ATOM 2008 C C . TRP A 1 262 ? 9.940 9.178 -9.400 1.00 88.12 262 TRP A C 1
ATOM 2010 O O . TRP A 1 262 ? 8.952 9.608 -8.816 1.00 88.12 262 TRP A O 1
ATOM 2020 N N . ASP A 1 263 ? 11.078 8.904 -8.759 1.00 91.88 263 ASP A N 1
ATOM 2021 C CA . ASP A 1 263 ? 11.138 8.827 -7.301 1.00 91.88 263 ASP A CA 1
ATOM 2022 C C . ASP A 1 263 ? 9.941 7.999 -6.789 1.00 91.88 263 ASP A C 1
ATOM 2024 O O . ASP A 1 263 ? 9.125 8.467 -5.996 1.00 91.88 263 ASP A O 1
ATOM 2028 N N . ALA A 1 264 ? 9.759 6.786 -7.309 1.00 92.56 264 ALA A N 1
ATOM 2029 C CA . ALA A 1 264 ? 8.654 5.888 -6.977 1.00 92.56 264 ALA A CA 1
ATOM 2030 C C . ALA A 1 264 ? 9.080 4.819 -5.952 1.00 92.56 264 ALA A C 1
ATOM 2032 O O . ALA A 1 264 ? 10.240 4.729 -5.554 1.00 92.56 264 ALA A O 1
ATOM 2033 N N . GLN A 1 265 ? 8.120 4.022 -5.492 1.00 95.88 265 GLN A N 1
ATOM 2034 C CA . GLN A 1 265 ? 8.373 2.796 -4.737 1.00 95.88 265 GLN A CA 1
ATOM 2035 C C . GLN A 1 265 ? 7.781 1.621 -5.492 1.00 95.88 265 GLN A C 1
ATOM 2037 O O . GLN A 1 265 ? 6.615 1.671 -5.864 1.00 95.88 265 GLN A O 1
ATOM 2042 N N . LEU A 1 266 ? 8.553 0.557 -5.669 1.00 94.38 266 LEU A N 1
ATOM 2043 C CA . LEU A 1 266 ? 8.105 -0.691 -6.269 1.00 94.38 266 LEU A CA 1
ATOM 2044 C C . LEU A 1 266 ? 7.951 -1.769 -5.197 1.00 94.38 266 LEU A C 1
ATOM 2046 O O . LEU A 1 266 ? 8.889 -2.042 -4.449 1.00 94.38 266 LEU A O 1
ATOM 2050 N N . ILE A 1 267 ? 6.782 -2.404 -5.155 1.00 95.56 267 ILE A N 1
ATOM 2051 C CA . ILE A 1 267 ? 6.485 -3.554 -4.302 1.00 95.56 267 ILE A CA 1
ATOM 2052 C C . ILE A 1 267 ? 5.976 -4.691 -5.190 1.00 95.56 267 ILE A C 1
ATOM 2054 O O . ILE A 1 267 ? 4.959 -4.553 -5.865 1.00 95.56 267 ILE A O 1
ATOM 2058 N N . VAL A 1 268 ? 6.672 -5.825 -5.177 1.00 91.94 268 VAL A N 1
ATOM 2059 C CA . VAL A 1 268 ? 6.338 -7.007 -5.985 1.00 91.94 268 VAL A CA 1
ATOM 2060 C C . VAL A 1 268 ? 6.037 -8.186 -5.070 1.00 91.94 268 VAL A C 1
ATOM 2062 O O . VAL A 1 268 ? 6.819 -8.460 -4.168 1.00 91.94 268 VAL A O 1
ATOM 2065 N N . ALA A 1 269 ? 4.956 -8.925 -5.298 1.00 90.56 269 ALA A N 1
ATOM 2066 C CA . ALA A 1 269 ? 4.761 -10.243 -4.696 1.00 90.56 269 ALA A CA 1
ATOM 2067 C C . ALA A 1 269 ? 5.371 -11.315 -5.607 1.00 90.56 269 ALA A C 1
ATOM 2069 O O . ALA A 1 269 ? 4.881 -11.564 -6.699 1.00 90.56 269 ALA A O 1
ATOM 2070 N N . ALA A 1 270 ? 6.458 -11.965 -5.188 1.00 84.06 270 ALA A N 1
ATOM 2071 C CA . ALA A 1 270 ? 7.069 -13.023 -5.989 1.00 84.06 270 ALA A CA 1
ATOM 2072 C C . ALA A 1 270 ? 6.341 -14.355 -5.783 1.00 84.06 270 ALA A C 1
ATOM 2074 O O . ALA A 1 270 ? 6.385 -14.927 -4.692 1.00 84.06 270 ALA A O 1
ATOM 2075 N N . HIS A 1 271 ? 5.720 -14.881 -6.839 1.00 74.44 271 HIS A N 1
ATOM 2076 C CA . HIS A 1 271 ? 5.092 -16.209 -6.850 1.00 74.44 271 HIS A CA 1
ATOM 2077 C C . HIS A 1 271 ? 6.012 -17.323 -7.375 1.00 74.44 271 HIS A C 1
ATOM 2079 O O . HIS A 1 271 ? 5.786 -18.495 -7.086 1.00 74.44 271 HIS A O 1
ATOM 2085 N N . SER A 1 272 ? 7.104 -16.964 -8.058 1.00 69.38 272 SER A N 1
ATOM 2086 C CA . SER A 1 272 ? 8.092 -17.905 -8.588 1.00 69.38 272 SER A CA 1
ATOM 2087 C C . SER A 1 272 ? 9.463 -17.709 -7.946 1.00 69.38 272 SER A C 1
ATOM 2089 O O . SER A 1 272 ? 9.957 -16.588 -7.806 1.00 69.38 272 SER A O 1
ATOM 2091 N N . ALA A 1 273 ? 10.122 -18.822 -7.611 1.00 71.94 273 ALA A N 1
ATOM 2092 C CA . ALA A 1 273 ? 11.510 -18.816 -7.155 1.00 71.94 273 ALA A CA 1
ATOM 2093 C C . ALA A 1 273 ? 12.489 -18.350 -8.250 1.00 71.94 273 ALA A C 1
ATOM 2095 O O . ALA A 1 273 ? 13.611 -17.966 -7.925 1.00 71.94 273 ALA A O 1
ATOM 2096 N N . ALA A 1 274 ? 12.074 -18.377 -9.525 1.00 68.31 274 ALA A N 1
ATOM 2097 C CA . ALA A 1 274 ? 12.911 -18.006 -10.665 1.00 68.31 274 ALA A CA 1
ATOM 2098 C C . ALA A 1 274 ? 13.290 -16.519 -10.672 1.00 68.31 274 ALA A C 1
ATOM 2100 O O . ALA A 1 274 ? 14.421 -16.205 -11.019 1.00 68.31 274 ALA A O 1
ATOM 2101 N N . VAL A 1 275 ? 12.401 -15.645 -10.185 1.00 72.50 275 VAL A N 1
ATOM 2102 C CA . VAL A 1 275 ? 12.605 -14.186 -10.189 1.00 72.50 275 VAL A CA 1
ATOM 2103 C C . VAL A 1 275 ? 13.446 -13.723 -8.988 1.00 72.50 275 VAL A C 1
ATOM 2105 O O . VAL A 1 275 ? 14.053 -12.654 -8.999 1.00 72.50 275 VAL A O 1
ATOM 2108 N N . LEU A 1 276 ? 13.539 -14.531 -7.924 1.00 80.44 276 LEU A N 1
ATOM 2109 C CA . LEU A 1 276 ? 14.238 -14.150 -6.688 1.00 80.44 276 LEU A CA 1
ATOM 2110 C C . LEU A 1 276 ? 15.713 -13.759 -6.883 1.00 80.44 276 LEU A C 1
ATOM 2112 O O . LEU A 1 276 ? 16.123 -12.771 -6.272 1.00 80.44 276 LEU A O 1
ATOM 2116 N N . PRO A 1 277 ? 16.521 -14.461 -7.706 1.00 83.75 277 PRO A N 1
ATOM 2117 C CA . PRO A 1 277 ? 17.908 -14.082 -7.969 1.00 83.75 277 PRO A CA 1
ATOM 2118 C C . PRO A 1 277 ? 18.069 -12.693 -8.599 1.00 83.75 277 PRO A C 1
ATOM 2120 O O . PRO A 1 277 ? 19.133 -12.100 -8.445 1.00 83.75 277 PRO A O 1
ATOM 2123 N N . ALA A 1 278 ? 17.040 -12.158 -9.267 1.00 81.19 278 ALA A N 1
ATOM 2124 C CA . ALA A 1 278 ? 17.078 -10.818 -9.853 1.00 81.19 278 ALA A CA 1
ATOM 2125 C C . ALA A 1 278 ? 16.953 -9.702 -8.792 1.00 81.19 278 ALA A C 1
ATOM 2127 O O . ALA A 1 278 ? 17.372 -8.563 -9.027 1.00 81.19 278 ALA A O 1
ATOM 2128 N N . PHE A 1 279 ? 16.413 -10.019 -7.611 1.00 88.00 279 PHE A N 1
ATOM 2129 C CA . PHE A 1 279 ? 16.311 -9.107 -6.472 1.00 88.00 279 PHE A CA 1
ATOM 2130 C C . PHE A 1 279 ? 17.488 -9.260 -5.511 1.00 88.00 279 PHE A C 1
ATOM 2132 O O . PHE A 1 279 ? 17.908 -10.379 -5.183 1.00 88.00 279 PHE A O 1
ATOM 2139 N N . ARG A 1 280 ? 17.973 -8.126 -5.002 1.00 91.00 280 ARG A N 1
ATOM 2140 C CA . ARG A 1 280 ? 19.021 -8.080 -3.976 1.00 91.00 280 ARG A CA 1
ATOM 2141 C C . ARG A 1 280 ? 18.485 -8.599 -2.646 1.00 91.00 280 ARG A C 1
ATOM 2143 O O . ARG A 1 280 ? 17.277 -8.616 -2.425 1.00 91.00 280 ARG A O 1
ATOM 2150 N N . GLU A 1 281 ? 19.365 -9.045 -1.758 1.00 90.81 281 GLU A N 1
ATOM 2151 C CA . GLU A 1 281 ? 18.944 -9.625 -0.477 1.00 90.81 281 GLU A CA 1
ATOM 2152 C C . GLU A 1 281 ? 18.204 -8.599 0.390 1.00 90.81 281 GLU A C 1
ATOM 2154 O O . GLU A 1 281 ? 17.155 -8.905 0.954 1.00 90.81 281 GLU A O 1
ATOM 2159 N N . GLU A 1 282 ? 18.684 -7.357 0.403 1.00 92.12 282 GLU A N 1
ATOM 2160 C CA . GLU A 1 282 ? 18.088 -6.236 1.124 1.00 92.12 282 GLU A CA 1
ATOM 2161 C C . GLU A 1 282 ? 16.714 -5.810 0.586 1.00 92.12 282 GLU A C 1
ATOM 2163 O O . GLU A 1 282 ? 15.953 -5.174 1.312 1.00 92.12 282 GLU A O 1
ATOM 2168 N N . GLU A 1 283 ? 16.370 -6.175 -0.655 1.00 94.00 283 GLU A N 1
ATOM 2169 C CA . GLU A 1 283 ? 15.060 -5.908 -1.264 1.00 94.00 283 GLU A CA 1
ATOM 2170 C C . GLU A 1 283 ? 14.010 -6.954 -0.834 1.00 94.00 283 GLU A C 1
ATOM 2172 O O . GLU A 1 283 ? 12.817 -6.753 -1.060 1.00 94.00 283 GLU A O 1
ATOM 2177 N N . ARG A 1 284 ? 14.409 -8.079 -0.220 1.00 93.44 284 ARG A N 1
ATOM 2178 C CA . ARG A 1 284 ? 13.512 -9.210 0.073 1.00 93.44 284 ARG A CA 1
ATOM 2179 C C . ARG A 1 284 ? 12.814 -9.065 1.425 1.00 93.44 284 ARG A C 1
ATOM 2181 O O . ARG A 1 284 ? 13.447 -8.924 2.468 1.00 93.44 284 ARG A O 1
ATOM 2188 N N . ILE A 1 285 ? 11.493 -9.213 1.416 1.00 93.94 285 ILE A N 1
ATOM 2189 C CA . ILE A 1 285 ? 10.627 -9.257 2.597 1.00 93.94 285 ILE A CA 1
ATOM 2190 C C . ILE A 1 285 ? 10.049 -10.668 2.711 1.00 93.94 285 ILE A C 1
ATOM 2192 O O . ILE A 1 285 ? 9.220 -11.072 1.901 1.00 93.94 285 ILE A O 1
ATOM 2196 N N . VAL A 1 286 ? 10.495 -11.430 3.710 1.00 91.94 286 VAL A N 1
ATOM 2197 C CA . VAL A 1 286 ? 10.093 -12.832 3.909 1.00 91.94 286 VAL A CA 1
ATOM 2198 C C . VAL A 1 286 ? 8.871 -12.911 4.829 1.00 91.94 286 VAL A C 1
ATOM 2200 O O . VAL A 1 286 ? 8.989 -12.589 6.010 1.00 91.94 286 VAL A O 1
ATOM 2203 N N . LEU A 1 287 ? 7.722 -13.373 4.320 1.00 87.81 287 LEU A N 1
ATOM 2204 C CA . LEU A 1 287 ? 6.486 -13.523 5.112 1.00 87.81 287 LEU A CA 1
ATOM 2205 C C . LEU A 1 287 ? 6.440 -14.797 5.975 1.00 87.81 287 LEU A C 1
ATOM 2207 O O . LEU A 1 287 ? 5.709 -14.842 6.957 1.00 87.81 287 LEU A O 1
ATOM 2211 N N . ASP A 1 288 ? 7.251 -15.811 5.667 1.00 72.06 288 ASP A N 1
ATOM 2212 C CA . ASP A 1 288 ? 7.237 -17.109 6.369 1.00 72.06 288 ASP A CA 1
ATOM 2213 C C . ASP A 1 288 ? 7.992 -17.106 7.710 1.00 72.06 288 ASP A C 1
ATOM 2215 O O . ASP A 1 288 ? 8.150 -18.152 8.352 1.00 72.06 288 ASP A O 1
ATOM 2219 N N . ARG A 1 289 ? 8.476 -15.945 8.168 1.00 55.22 289 ARG A N 1
ATOM 2220 C CA . ARG A 1 289 ? 9.070 -15.829 9.500 1.00 55.22 289 ARG A CA 1
ATOM 2221 C C . ARG A 1 289 ? 7.963 -15.911 10.548 1.00 55.22 289 ARG A C 1
ATOM 2223 O O . ARG A 1 289 ? 7.474 -14.901 11.039 1.00 55.22 289 ARG A O 1
ATOM 2230 N N . ARG A 1 290 ? 7.614 -17.140 10.942 1.00 50.12 290 ARG A N 1
ATOM 2231 C CA . ARG A 1 290 ? 7.124 -17.377 12.302 1.00 50.12 290 ARG A CA 1
ATOM 2232 C C . ARG A 1 290 ? 8.188 -16.823 13.233 1.00 50.12 290 ARG A C 1
ATOM 2234 O O . ARG A 1 290 ? 9.322 -17.303 13.214 1.00 50.12 290 ARG A O 1
ATOM 2241 N N . ASP A 1 291 ? 7.833 -15.792 13.981 1.00 43.22 291 ASP A N 1
ATOM 2242 C CA . ASP A 1 291 ? 8.672 -15.302 15.056 1.00 43.22 291 ASP A CA 1
ATOM 2243 C C . ASP A 1 291 ? 8.918 -16.485 16.012 1.00 43.22 291 ASP A C 1
ATOM 2245 O O . ASP A 1 291 ? 7.949 -17.056 16.519 1.00 43.22 291 ASP A O 1
ATOM 2249 N N . PRO A 1 292 ? 10.166 -16.940 16.226 1.00 37.97 292 PRO A N 1
ATOM 2250 C CA . PRO A 1 292 ? 10.436 -18.050 17.138 1.00 37.97 292 PRO A CA 1
ATOM 2251 C C . PRO A 1 292 ? 10.131 -17.703 18.607 1.00 37.97 292 PRO A C 1
ATOM 2253 O O . PRO A 1 292 ? 10.301 -18.561 19.470 1.00 37.97 292 PRO A O 1
ATOM 2256 N N . ALA A 1 293 ? 9.709 -16.465 18.891 1.00 38.72 293 ALA A N 1
ATOM 2257 C CA . ALA A 1 293 ? 9.416 -15.948 20.223 1.00 38.72 293 ALA A CA 1
ATOM 2258 C C . ALA A 1 293 ? 7.928 -15.609 20.481 1.00 38.72 293 ALA A C 1
ATOM 2260 O O . ALA A 1 293 ? 7.645 -14.959 21.488 1.00 38.72 293 ALA A O 1
ATOM 2261 N N . ALA A 1 294 ? 6.997 -16.024 19.611 1.00 36.50 294 ALA A N 1
ATOM 2262 C CA . ALA A 1 294 ? 5.552 -15.878 19.843 1.00 36.50 294 ALA A CA 1
ATOM 2263 C C . ALA A 1 294 ? 4.968 -17.007 20.710 1.00 36.50 294 ALA A C 1
ATOM 2265 O O . ALA A 1 294 ? 5.294 -18.189 20.446 1.00 36.50 294 ALA A O 1
#

pLDDT: mean 77.7, std 18.23, range [36.5, 97.75]